Protein AF-A0A2T3WAX4-F1 (afdb_monomer)

pLDDT: mean 74.19, std 17.44, range [37.62, 95.88]

Structure (mmCIF, N/CA/C/O backbone):
data_AF-A0A2T3WAX4-F1
#
_entry.id   AF-A0A2T3WAX4-F1
#
loop_
_atom_site.group_PDB
_atom_site.id
_atom_site.type_symbol
_atom_site.label_atom_id
_atom_site.label_alt_id
_atom_site.label_comp_id
_atom_site.label_asym_id
_atom_site.label_entity_id
_atom_site.label_seq_id
_atom_site.pdbx_PDB_ins_code
_atom_site.Cartn_x
_atom_site.Cartn_y
_atom_site.Cartn_z
_atom_site.occupancy
_atom_site.B_iso_or_equiv
_atom_site.auth_seq_id
_atom_site.auth_comp_id
_atom_site.auth_asym_id
_atom_site.auth_atom_id
_atom_site.pdbx_PDB_model_num
ATOM 1 N N . MET A 1 1 ? -16.271 10.938 -7.423 1.00 62.41 1 MET A N 1
ATOM 2 C CA . MET A 1 1 ? -15.977 10.547 -6.028 1.00 62.41 1 MET A CA 1
ATOM 3 C C . MET A 1 1 ? -15.162 9.270 -6.087 1.00 62.41 1 MET A C 1
ATOM 5 O O . MET A 1 1 ? -15.574 8.371 -6.816 1.00 62.41 1 MET A O 1
ATOM 9 N N . LYS A 1 2 ? -13.994 9.208 -5.439 1.00 79.38 2 LYS A N 1
ATOM 10 C CA . LYS A 1 2 ? -13.191 7.976 -5.402 1.00 79.38 2 LYS A CA 1
ATOM 11 C C . LYS A 1 2 ? -13.914 6.930 -4.558 1.00 79.38 2 LYS A C 1
ATOM 13 O O . LYS A 1 2 ? -14.304 7.226 -3.434 1.00 79.38 2 LYS A O 1
ATOM 18 N N . LEU A 1 3 ? -14.108 5.734 -5.106 1.00 76.19 3 LEU A N 1
ATOM 19 C CA . LEU A 1 3 ? -14.645 4.600 -4.358 1.00 76.19 3 LEU A CA 1
ATOM 20 C C . LEU A 1 3 ? -13.479 3.922 -3.643 1.00 76.19 3 LEU A C 1
ATOM 22 O O . LEU A 1 3 ? -12.671 3.239 -4.273 1.00 76.19 3 LEU A O 1
ATOM 26 N N . LEU A 1 4 ? -13.357 4.173 -2.342 1.00 84.00 4 LEU A N 1
ATOM 27 C CA . LEU A 1 4 ? -12.367 3.509 -1.502 1.00 84.00 4 LEU A CA 1
ATOM 28 C C . LEU A 1 4 ? -12.922 2.154 -1.037 1.00 84.00 4 LEU A C 1
ATOM 30 O O . LEU A 1 4 ? -14.085 2.085 -0.642 1.00 84.00 4 LEU A O 1
ATOM 34 N N . PRO A 1 5 ? -12.125 1.073 -1.042 1.00 85.31 5 PRO A N 1
ATOM 35 C CA . PRO A 1 5 ? -12.574 -0.198 -0.486 1.00 85.31 5 PRO A CA 1
ATOM 36 C C . PRO A 1 5 ? -12.835 -0.057 1.015 1.00 85.31 5 PRO A C 1
ATOM 38 O O . PRO A 1 5 ? -11.958 0.408 1.739 1.00 85.31 5 PRO A O 1
ATOM 41 N N . HIS A 1 6 ? -13.974 -0.540 1.516 1.00 83.00 6 HIS A N 1
ATOM 42 C CA . HIS A 1 6 ? -14.254 -0.537 2.963 1.00 83.00 6 HIS A CA 1
ATOM 43 C C . HIS A 1 6 ? -13.224 -1.332 3.785 1.00 83.00 6 HIS A C 1
ATOM 45 O O . HIS A 1 6 ? -13.094 -1.122 4.986 1.00 83.00 6 HIS A O 1
ATOM 51 N N . THR A 1 7 ? -12.482 -2.238 3.140 1.00 84.69 7 THR A N 1
ATOM 52 C CA . THR A 1 7 ? -11.393 -3.018 3.745 1.00 84.69 7 THR A CA 1
ATOM 53 C C . THR A 1 7 ? -10.106 -2.218 3.958 1.00 84.69 7 THR A C 1
ATOM 55 O 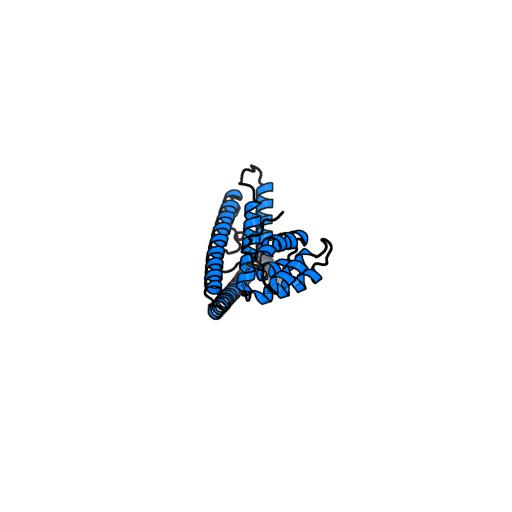O . THR A 1 7 ? -9.141 -2.777 4.471 1.00 84.69 7 THR A O 1
ATOM 58 N N . LEU A 1 8 ? -10.042 -0.961 3.506 1.00 91.62 8 LEU A N 1
ATOM 59 C CA . LEU A 1 8 ? -8.877 -0.096 3.671 1.00 91.62 8 LEU A CA 1
ATOM 60 C C . LEU A 1 8 ? -8.707 0.289 5.150 1.00 91.62 8 LEU A C 1
ATOM 62 O O . LEU A 1 8 ? -9.636 0.802 5.782 1.00 91.62 8 LEU A O 1
ATOM 66 N N . SER A 1 9 ? -7.520 0.044 5.702 1.00 94.44 9 SER A N 1
ATOM 67 C CA . SER A 1 9 ? -7.201 0.384 7.092 1.00 94.44 9 SER A CA 1
ATOM 68 C C . SER A 1 9 ? -7.109 1.903 7.311 1.00 94.44 9 SER A C 1
ATOM 70 O O . SER A 1 9 ? -6.740 2.667 6.412 1.00 94.44 9 SER A O 1
ATOM 72 N N . TRP A 1 10 ? -7.405 2.356 8.532 1.00 95.56 10 TRP A N 1
ATOM 73 C CA . TRP A 1 10 ? -7.113 3.724 8.971 1.00 95.56 10 TRP A CA 1
ATOM 74 C C . TRP A 1 10 ? -5.614 4.019 8.879 1.00 95.56 10 TRP A C 1
ATOM 76 O O . TRP A 1 10 ? -5.231 5.113 8.460 1.00 95.56 10 TRP A O 1
ATOM 86 N N . SER A 1 11 ? -4.767 3.029 9.179 1.00 95.81 11 SER A N 1
ATO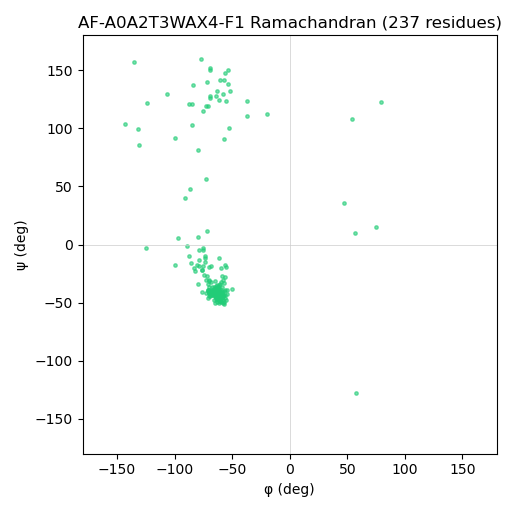M 87 C CA . SER A 1 11 ? -3.318 3.133 8.981 1.00 95.81 11 SER A CA 1
ATOM 88 C C . SER A 1 11 ? -2.949 3.412 7.523 1.00 95.81 11 SER A C 1
ATOM 90 O O . SER A 1 11 ? -2.098 4.260 7.263 1.00 95.81 11 SER A O 1
ATOM 92 N N . ALA A 1 12 ? -3.593 2.765 6.549 1.00 94.25 12 ALA A N 1
ATOM 93 C CA . ALA A 1 12 ? -3.342 3.034 5.132 1.00 94.25 12 ALA A CA 1
ATOM 94 C C . ALA A 1 12 ? -3.766 4.450 4.722 1.00 94.25 12 ALA A C 1
ATOM 96 O O . ALA A 1 12 ? -3.021 5.143 4.028 1.00 94.25 12 ALA A O 1
ATOM 97 N N . LEU A 1 13 ? -4.923 4.916 5.201 1.00 93.88 13 LEU A N 1
ATOM 98 C CA . LEU A 1 13 ? -5.379 6.292 4.979 1.00 93.88 13 LEU A CA 1
ATOM 99 C C . LEU A 1 13 ? -4.416 7.322 5.568 1.00 93.88 13 LEU A C 1
ATOM 101 O O . LEU A 1 13 ? -4.122 8.325 4.921 1.00 93.88 13 LEU A O 1
ATOM 105 N N . LEU A 1 14 ? -3.894 7.066 6.768 1.00 94.19 14 LEU A N 1
ATOM 106 C CA . LEU A 1 14 ? -2.883 7.909 7.399 1.00 94.19 14 LEU A CA 1
ATOM 107 C C . LEU A 1 14 ? -1.607 7.983 6.551 1.00 94.19 14 LEU A C 1
ATOM 109 O O . LEU A 1 14 ? -1.070 9.071 6.354 1.00 94.19 14 LEU A O 1
ATOM 113 N N . ARG A 1 15 ? -1.139 6.843 6.023 1.00 89.75 15 ARG A N 1
ATOM 114 C CA . ARG A 1 15 ? 0.035 6.784 5.135 1.00 89.75 15 ARG A CA 1
ATOM 115 C C . ARG A 1 15 ? -0.176 7.543 3.835 1.00 89.75 15 ARG A C 1
ATOM 117 O O . ARG A 1 15 ? 0.759 8.177 3.357 1.00 89.75 15 ARG A O 1
ATOM 124 N N . GLY A 1 16 ? -1.387 7.486 3.295 1.00 86.69 16 GLY A N 1
ATOM 125 C CA . GLY A 1 16 ? -1.771 8.231 2.106 1.00 86.69 16 GLY A CA 1
ATOM 126 C C . GLY A 1 16 ? -1.984 9.719 2.341 1.00 86.69 16 GLY A C 1
ATOM 127 O O . GLY A 1 16 ? -1.798 10.514 1.434 1.00 86.69 16 GLY A O 1
ATOM 128 N N . TRP A 1 17 ? -2.332 10.136 3.559 1.00 89.69 17 TRP A N 1
ATOM 129 C CA . TRP A 1 17 ? -2.753 11.509 3.847 1.00 89.69 17 TRP A CA 1
ATOM 130 C C . TRP A 1 17 ? -1.823 12.629 3.331 1.00 89.69 17 TRP A C 1
ATOM 132 O O . TRP A 1 17 ? -2.346 13.644 2.855 1.00 89.69 17 TRP A O 1
ATOM 142 N N . PRO A 1 18 ? -0.482 12.499 3.368 1.00 86.06 18 PRO A N 1
ATOM 143 C CA . PRO A 1 18 ? 0.426 13.529 2.861 1.00 86.06 18 PRO A CA 1
ATOM 144 C C . PRO A 1 18 ? 0.410 13.710 1.337 1.00 86.06 18 PRO A C 1
ATOM 146 O O . PRO A 1 18 ? 0.863 14.743 0.858 1.00 86.06 18 PRO A O 1
ATOM 149 N N . ASP A 1 19 ? -0.096 12.745 0.565 1.00 80.94 19 ASP A N 1
ATOM 150 C CA . ASP A 1 19 ? -0.049 12.797 -0.903 1.00 80.94 19 ASP A CA 1
ATOM 151 C C . ASP A 1 19 ? -1.112 13.717 -1.530 1.00 80.94 19 ASP A C 1
ATOM 153 O O . ASP A 1 19 ? -1.128 13.922 -2.743 1.00 80.94 19 ASP A O 1
ATOM 157 N N . HIS A 1 20 ? -2.007 14.273 -0.703 1.00 83.88 20 HIS A N 1
ATOM 158 C CA . HIS A 1 20 ? -3.122 15.140 -1.098 1.00 83.88 20 HIS A CA 1
ATOM 159 C C . HIS A 1 20 ? -4.091 14.537 -2.128 1.00 83.88 20 HIS A C 1
ATOM 161 O O . HIS A 1 20 ? -4.987 15.233 -2.609 1.00 83.88 20 HIS A O 1
ATOM 167 N N . TRP A 1 21 ? -3.980 13.244 -2.433 1.00 84.38 21 TRP A N 1
ATOM 168 C CA . TRP A 1 21 ? -4.885 12.568 -3.345 1.00 84.38 21 TRP A CA 1
ATOM 169 C C . TRP A 1 21 ? -6.256 12.419 -2.723 1.00 84.38 21 TRP A C 1
ATOM 171 O O . TRP A 1 21 ? -7.246 12.643 -3.407 1.00 84.38 21 TRP A O 1
ATOM 181 N N . LEU A 1 22 ? -6.340 12.076 -1.440 1.00 87.19 22 LEU A N 1
ATOM 182 C CA . LEU A 1 22 ? -7.619 12.028 -0.745 1.00 87.19 22 LEU A CA 1
ATOM 183 C C . LEU A 1 22 ? -8.003 13.408 -0.221 1.00 87.19 22 LEU A C 1
ATOM 185 O O . LEU A 1 22 ? -7.290 13.994 0.601 1.00 87.19 22 LEU A O 1
ATOM 189 N N . SER A 1 23 ? -9.150 13.917 -0.661 1.00 89.12 23 SER A N 1
ATOM 190 C CA . SER A 1 23 ? -9.712 15.160 -0.135 1.00 89.12 23 SER A CA 1
ATOM 191 C C . SER A 1 23 ? -10.370 14.955 1.237 1.00 89.12 23 SER A C 1
ATOM 193 O O . SER A 1 23 ? -10.741 13.842 1.609 1.00 89.12 23 SER A O 1
ATOM 195 N N . THR A 1 24 ? -10.542 16.039 2.002 1.00 90.62 24 THR A N 1
ATOM 196 C CA . THR A 1 24 ? -11.262 15.999 3.288 1.00 90.62 24 THR A CA 1
ATOM 197 C C . THR A 1 24 ? -12.680 15.422 3.153 1.00 90.62 24 THR A C 1
ATOM 199 O O . THR A 1 24 ? -12.998 14.509 3.913 1.00 90.62 24 THR A O 1
ATOM 202 N N . PRO A 1 25 ? -13.514 15.846 2.178 1.00 90.25 25 PRO A N 1
ATOM 203 C CA . PRO A 1 25 ? -14.846 15.265 2.006 1.00 90.25 25 PRO A CA 1
ATOM 204 C C . PRO A 1 25 ? -14.826 13.765 1.686 1.00 90.25 25 PRO A C 1
ATOM 206 O O . PRO A 1 25 ? -15.702 13.037 2.138 1.00 90.25 25 PRO A O 1
ATOM 209 N N . GLU A 1 26 ? -13.829 13.282 0.938 1.00 90.50 26 GLU A N 1
ATOM 210 C CA . GLU A 1 26 ? -13.702 11.850 0.630 1.00 90.50 26 GLU A CA 1
ATOM 211 C C . GLU A 1 26 ? -13.313 11.029 1.869 1.00 90.50 26 GLU A C 1
ATOM 213 O O . GLU A 1 26 ? -13.870 9.953 2.078 1.00 90.50 26 GLU A O 1
ATOM 218 N N . LEU A 1 27 ? -12.428 11.545 2.733 1.00 91.38 27 LEU A N 1
ATOM 219 C CA . LEU A 1 27 ? -12.130 10.915 4.027 1.00 91.38 27 LEU A CA 1
ATOM 220 C C . LEU A 1 27 ? -13.379 10.851 4.920 1.00 91.38 27 LEU A C 1
ATOM 222 O O . LEU A 1 27 ? -13.622 9.845 5.584 1.00 91.38 27 LEU A O 1
ATOM 226 N N . GLN A 1 28 ? -14.184 11.913 4.929 1.00 90.56 28 GLN A N 1
ATOM 227 C CA . GLN A 1 28 ? -15.420 11.966 5.708 1.00 90.56 28 GLN A CA 1
ATOM 228 C C . GLN A 1 28 ? -16.480 11.005 5.181 1.00 90.56 28 GLN A C 1
ATOM 230 O O . GLN A 1 28 ? -17.119 10.327 5.980 1.00 90.56 28 GLN A O 1
ATOM 235 N N . ALA A 1 29 ? -16.642 10.906 3.860 1.00 90.81 29 ALA A N 1
ATOM 236 C CA . ALA A 1 29 ? -17.533 9.928 3.242 1.00 90.81 29 ALA A CA 1
ATOM 237 C C . ALA A 1 29 ? -17.123 8.495 3.617 1.00 90.81 29 ALA A C 1
ATOM 239 O O . ALA A 1 29 ? -17.957 7.714 4.067 1.00 90.81 29 ALA A O 1
ATOM 240 N N . PHE A 1 30 ? -15.825 8.184 3.551 1.00 91.94 30 PHE A N 1
ATOM 241 C CA . PHE A 1 30 ? -15.303 6.894 4.006 1.00 91.94 30 PHE A CA 1
ATOM 242 C C . PHE A 1 30 ? -15.595 6.634 5.495 1.00 91.94 30 PHE A C 1
ATOM 244 O O . PHE A 1 30 ? -16.005 5.539 5.883 1.00 91.94 30 PHE A O 1
ATOM 251 N N . ALA A 1 31 ? -15.435 7.652 6.346 1.00 91.94 31 ALA A N 1
ATOM 252 C CA . ALA A 1 31 ? -15.756 7.548 7.766 1.00 91.94 31 ALA A CA 1
ATOM 253 C C . ALA A 1 31 ? -17.254 7.325 8.025 1.00 91.94 31 ALA A C 1
ATOM 255 O O . ALA A 1 31 ? -17.607 6.517 8.882 1.00 91.94 31 ALA A O 1
ATOM 256 N N . GLN A 1 32 ? -18.134 7.974 7.257 1.00 91.75 32 GLN A N 1
ATOM 257 C CA . GLN A 1 32 ? -19.583 7.758 7.329 1.00 91.75 32 GLN A CA 1
ATOM 258 C C . GLN A 1 32 ? -19.960 6.312 7.002 1.00 91.75 32 GLN A C 1
ATOM 260 O O . GLN A 1 32 ? -20.779 5.725 7.705 1.00 91.75 32 GLN A O 1
ATOM 265 N N . GLU A 1 33 ? -19.337 5.715 5.986 1.00 90.62 33 GLU A N 1
ATOM 266 C CA . GLU A 1 33 ? -19.574 4.315 5.618 1.00 90.62 33 GLU A CA 1
ATOM 267 C C . GLU A 1 33 ? -19.145 3.344 6.730 1.00 90.62 33 GLU A C 1
ATOM 269 O O . GLU A 1 33 ? -19.852 2.377 7.018 1.00 90.62 33 GLU A O 1
ATOM 274 N N . ARG A 1 34 ? -18.023 3.622 7.409 1.00 89.62 34 ARG A N 1
ATOM 275 C CA . ARG A 1 34 ? -17.533 2.803 8.534 1.00 89.62 34 ARG A CA 1
ATOM 276 C C . ARG A 1 34 ? -18.265 3.054 9.854 1.00 89.62 34 ARG A C 1
ATOM 278 O O . ARG A 1 34 ? -18.139 2.236 10.764 1.00 89.62 34 ARG A O 1
A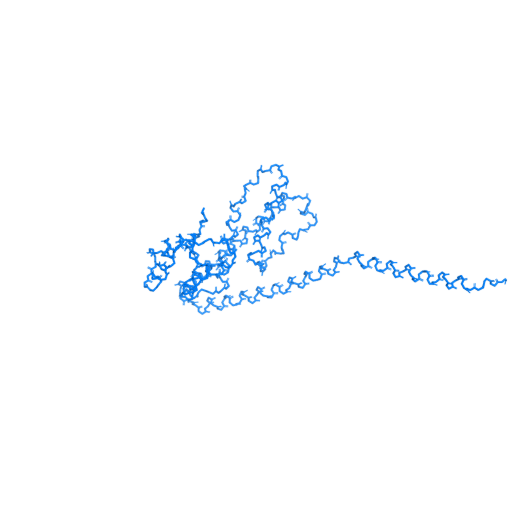TOM 285 N N . LEU A 1 35 ? -19.058 4.122 9.969 1.00 90.38 35 LEU A N 1
ATOM 286 C CA . LEU A 1 35 ? -19.734 4.502 11.215 1.00 90.38 35 LEU A CA 1
ATOM 287 C C . LEU A 1 35 ? -20.622 3.382 11.773 1.00 90.38 35 LEU A C 1
ATOM 289 O O . LEU A 1 35 ? -20.642 3.157 12.978 1.00 90.38 35 LEU A O 1
ATOM 293 N N . LEU A 1 36 ? -21.327 2.662 10.897 1.00 86.75 36 LEU A N 1
ATOM 294 C CA . LEU A 1 36 ? -22.239 1.580 11.288 1.00 86.75 36 LEU A CA 1
ATOM 295 C C . LEU A 1 36 ? -21.516 0.339 11.832 1.00 86.75 36 LEU A C 1
ATOM 297 O O . LEU A 1 36 ? -22.140 -0.488 12.493 1.00 86.75 36 LEU A O 1
ATOM 301 N N . LEU A 1 37 ? -20.222 0.202 11.540 1.00 86.38 37 LEU A N 1
ATOM 302 C CA . LEU A 1 37 ? -19.380 -0.909 11.985 1.00 86.38 37 LEU A CA 1
ATOM 303 C C . LEU A 1 37 ? -18.520 -0.532 13.201 1.00 86.38 37 LEU A C 1
ATOM 305 O O . LEU A 1 37 ? -18.017 -1.415 13.894 1.00 86.38 37 LEU A O 1
ATOM 309 N N . ALA A 1 38 ? -18.351 0.766 13.466 1.00 87.50 38 ALA A N 1
ATOM 310 C CA . ALA A 1 38 ? -17.523 1.270 14.550 1.00 87.50 38 ALA A CA 1
ATOM 311 C C . ALA A 1 38 ? -18.178 1.025 15.919 1.00 87.50 38 ALA A C 1
ATOM 313 O O . ALA A 1 38 ? -19.381 1.210 16.108 1.00 87.50 38 ALA A O 1
ATOM 314 N N . THR A 1 39 ? -17.371 0.651 16.912 1.00 87.69 39 THR A N 1
ATOM 315 C CA . THR A 1 39 ? -17.847 0.416 18.283 1.00 87.69 39 THR A CA 1
ATOM 316 C C . THR A 1 39 ? -16.926 1.054 19.321 1.00 87.69 39 THR A C 1
ATOM 318 O O . THR A 1 39 ? -15.755 1.337 19.064 1.00 87.69 39 THR A O 1
ATOM 321 N N . GLY A 1 40 ? -17.468 1.316 20.513 1.00 90.19 40 GLY A N 1
ATOM 322 C CA . GLY A 1 40 ? -16.707 1.875 21.632 1.00 90.19 40 GLY A CA 1
ATOM 323 C C . GLY A 1 40 ? -16.044 3.214 21.296 1.00 90.19 40 GLY A C 1
ATOM 324 O O . GLY A 1 40 ? -16.691 4.145 20.828 1.00 90.19 40 GLY A O 1
ATOM 325 N N . GLU A 1 41 ? -14.743 3.312 21.549 1.00 88.06 41 GLU A N 1
ATOM 326 C CA . GLU A 1 41 ? -13.958 4.528 21.312 1.00 88.06 41 GLU A CA 1
ATOM 327 C C . GLU A 1 41 ? -13.716 4.810 19.817 1.00 88.06 41 GLU A C 1
ATOM 329 O O . GLU A 1 41 ? -13.611 5.972 19.431 1.00 88.06 41 GLU A O 1
ATOM 334 N N . GLU A 1 42 ? -13.706 3.780 18.956 1.00 89.56 42 GLU A N 1
ATOM 335 C CA . GLU A 1 42 ? -13.613 3.976 17.498 1.00 89.56 42 GLU A CA 1
ATOM 336 C C . GLU A 1 42 ? -14.814 4.777 16.990 1.00 89.56 42 GLU A C 1
ATOM 338 O O . GLU A 1 42 ? -14.645 5.699 16.198 1.00 89.56 42 GLU A O 1
ATOM 343 N N . LEU A 1 43 ? -16.015 4.500 17.511 1.00 92.00 43 LEU A N 1
ATOM 344 C CA . LEU A 1 43 ? -17.226 5.233 17.145 1.00 92.00 43 LEU A CA 1
ATOM 345 C C . LEU A 1 43 ? -17.097 6.734 17.439 1.00 92.00 43 LEU A C 1
ATOM 347 O O . LEU A 1 43 ? -17.528 7.553 16.625 1.00 92.00 43 LEU A O 1
ATOM 351 N N . MET A 1 44 ? -16.489 7.106 18.572 1.00 92.69 44 MET A N 1
ATOM 352 C CA . MET A 1 44 ? -16.265 8.516 18.908 1.00 92.69 44 MET A CA 1
ATOM 353 C C . MET A 1 44 ? -15.293 9.175 17.928 1.00 92.69 44 MET A C 1
ATOM 355 O O . MET A 1 44 ? -15.606 10.226 17.380 1.00 92.69 44 MET A O 1
ATOM 359 N N . LEU A 1 45 ? -14.158 8.533 17.646 1.00 92.50 45 LEU A N 1
ATOM 360 C CA . LEU A 1 45 ? -13.141 9.063 16.732 1.00 92.50 45 LEU A CA 1
ATOM 361 C C . LEU A 1 45 ? -13.650 9.172 15.284 1.00 92.50 45 LEU A C 1
ATOM 363 O O . LEU A 1 45 ? -13.399 10.165 14.603 1.00 92.50 45 LEU A O 1
ATOM 367 N N . VAL A 1 46 ? -14.412 8.180 14.818 1.00 92.69 46 VAL A N 1
ATOM 368 C CA . VAL A 1 46 ? -15.075 8.220 13.506 1.00 92.69 46 VAL A CA 1
ATOM 369 C C . VAL A 1 46 ? -16.108 9.347 13.468 1.00 92.69 46 VAL A C 1
ATOM 371 O O . VAL A 1 46 ? -16.153 10.105 12.503 1.00 92.69 46 VAL A O 1
ATOM 374 N N . SER A 1 47 ? -16.886 9.533 14.537 1.00 91.62 47 SER A N 1
ATOM 375 C CA . SER A 1 47 ? -17.842 10.643 14.634 1.00 91.62 47 SER A CA 1
ATOM 376 C C . SER A 1 47 ? -17.150 12.010 14.621 1.00 91.62 47 SER A C 1
ATOM 378 O O . SER A 1 47 ? -17.653 12.933 13.980 1.00 91.62 47 SER A O 1
ATOM 380 N N . GLU A 1 48 ? -15.990 12.150 15.272 1.00 91.00 48 GLU A N 1
ATOM 381 C CA . GLU A 1 48 ? -15.158 13.361 15.213 1.00 91.00 48 GLU A CA 1
ATOM 382 C C . GLU A 1 48 ? -14.704 13.666 13.778 1.00 91.00 48 GLU A C 1
ATOM 384 O O . GLU A 1 48 ? -14.823 14.810 13.336 1.00 91.00 48 GLU A O 1
ATOM 389 N N . LEU A 1 49 ? -14.248 12.654 13.024 1.00 90.00 49 LEU A N 1
ATOM 390 C CA . LEU A 1 49 ? -13.877 12.824 11.612 1.00 90.00 49 LEU A CA 1
ATOM 391 C C . LEU A 1 49 ? -15.058 13.316 10.767 1.00 90.00 49 LEU A C 1
ATOM 393 O O . LEU A 1 49 ? -14.912 14.256 9.982 1.00 90.00 49 LEU A O 1
ATOM 397 N N . ILE A 1 50 ? -16.232 12.704 10.945 1.00 90.31 50 ILE A N 1
ATOM 398 C CA . ILE A 1 50 ? -17.450 13.037 10.192 1.00 90.31 50 ILE A CA 1
ATOM 399 C C . ILE A 1 50 ? -17.949 14.443 10.530 1.00 90.31 50 ILE A C 1
ATOM 401 O O . ILE A 1 50 ? -18.399 15.164 9.644 1.00 90.31 50 ILE A O 1
ATOM 405 N N . SER A 1 51 ? -17.870 14.832 11.803 1.00 86.12 51 SER A N 1
ATOM 406 C CA . SER A 1 51 ? -18.377 16.119 12.297 1.00 86.12 51 SER A CA 1
ATOM 407 C C . SER A 1 51 ? -17.505 17.308 11.888 1.00 86.12 51 SER A C 1
ATOM 409 O O . SER A 1 51 ? -17.905 18.457 12.081 1.00 86.12 51 SER A O 1
ATOM 411 N N . GLY A 1 52 ? -16.316 17.056 11.331 1.00 78.06 52 GLY A N 1
ATOM 412 C CA . GLY A 1 52 ? -15.465 18.095 10.765 1.00 78.06 52 GLY A CA 1
ATOM 413 C C . GLY A 1 52 ? -16.191 18.887 9.675 1.00 78.06 52 GLY A C 1
ATOM 414 O O . GLY A 1 52 ? -16.926 18.340 8.854 1.00 78.06 52 GLY A O 1
ATOM 415 N N . HIS A 1 53 ? -15.967 20.196 9.625 1.00 76.00 53 HIS A N 1
ATOM 416 C CA . HIS A 1 53 ? -16.438 20.993 8.501 1.00 76.00 53 HIS A CA 1
ATOM 417 C C . HIS A 1 53 ? -15.627 20.615 7.243 1.00 76.00 53 HIS A C 1
ATOM 419 O O . HIS A 1 53 ? -14.440 20.314 7.357 1.00 76.00 53 HIS A O 1
ATOM 425 N N . PRO A 1 54 ? -16.175 20.712 6.019 1.00 73.75 54 PRO A N 1
ATOM 426 C CA . PRO A 1 54 ? -15.398 20.481 4.793 1.00 73.75 54 PRO A CA 1
ATOM 427 C C . PRO A 1 54 ? -14.150 21.374 4.648 1.00 73.75 54 PRO A C 1
ATOM 429 O O . PRO A 1 54 ? -13.258 21.074 3.860 1.00 73.75 54 PRO A O 1
ATOM 432 N N . GLN A 1 55 ? -14.090 22.476 5.407 1.00 76.50 55 GLN A N 1
ATOM 433 C CA . GLN A 1 55 ? -12.948 23.398 5.485 1.00 76.50 55 GLN A CA 1
ATOM 434 C C . GLN A 1 55 ? -12.025 23.135 6.687 1.00 76.50 55 GLN A C 1
ATOM 436 O O . GLN A 1 55 ? -11.111 23.922 6.927 1.00 76.50 55 GLN A O 1
ATOM 441 N N . THR A 1 56 ? -12.259 22.073 7.464 1.00 81.19 56 THR A N 1
ATOM 442 C CA . THR A 1 56 ? -11.385 21.707 8.580 1.00 81.19 56 THR A CA 1
ATOM 443 C C . THR A 1 56 ? -9.962 21.484 8.053 1.00 81.19 56 THR A C 1
ATOM 445 O O . THR A 1 56 ? -9.781 20.745 7.075 1.00 81.19 56 THR A O 1
ATOM 448 N N . PRO A 1 57 ? -8.946 22.114 8.670 1.00 82.94 57 PRO A N 1
ATOM 449 C CA . PRO A 1 57 ? -7.555 21.923 8.290 1.00 82.94 57 PRO A CA 1
ATOM 450 C C . PRO A 1 57 ? -7.160 20.443 8.277 1.00 82.94 57 PRO A C 1
ATOM 452 O O . PRO A 1 57 ? -7.483 19.684 9.189 1.00 82.94 57 PRO A O 1
ATOM 455 N N . ARG A 1 58 ? -6.392 20.027 7.261 1.00 87.62 58 ARG A N 1
ATOM 456 C CA . ARG A 1 58 ? -5.911 18.636 7.146 1.00 87.62 58 ARG A CA 1
ATOM 457 C C . ARG A 1 58 ? -5.083 18.185 8.352 1.00 87.62 58 ARG A C 1
ATOM 459 O O . ARG A 1 58 ? -5.095 16.999 8.665 1.00 87.62 58 ARG A O 1
ATOM 466 N N . ALA A 1 59 ? -4.377 19.114 8.997 1.00 85.56 59 ALA A N 1
ATOM 467 C CA . ALA A 1 59 ? -3.581 18.848 10.193 1.00 85.56 59 ALA A CA 1
ATOM 468 C C . ALA A 1 59 ? -4.456 18.423 11.386 1.00 85.56 59 ALA A C 1
ATOM 470 O O . ALA A 1 59 ? -4.087 17.513 12.122 1.00 85.56 59 ALA A O 1
ATOM 471 N N . ASP A 1 60 ? -5.645 19.014 11.529 1.00 84.00 60 ASP A N 1
ATOM 472 C CA . ASP A 1 60 ? -6.561 18.693 12.628 1.00 84.00 60 ASP A CA 1
ATOM 473 C C . ASP A 1 60 ? -7.168 17.296 12.437 1.00 84.00 60 ASP A C 1
ATOM 475 O O . ASP A 1 60 ? -7.261 16.507 13.377 1.00 84.00 60 ASP A O 1
ATOM 479 N N . LEU A 1 61 ? -7.505 16.945 11.191 1.00 89.19 61 LEU A N 1
ATOM 480 C CA . LEU A 1 61 ? -7.990 15.606 10.839 1.00 89.19 61 LEU A CA 1
ATOM 481 C C . LEU A 1 61 ? -6.899 14.541 10.968 1.00 89.19 61 LEU A C 1
ATOM 483 O O . LEU A 1 61 ? -7.194 13.405 11.336 1.00 89.19 61 LEU A O 1
ATOM 487 N N . GLN A 1 62 ? -5.642 14.906 10.706 1.00 91.25 62 GLN A N 1
ATOM 488 C CA . GLN A 1 62 ? -4.506 13.998 10.822 1.00 91.25 62 GLN A CA 1
ATOM 489 C C . GLN A 1 62 ? -4.349 13.464 12.249 1.00 91.25 62 GLN A C 1
ATOM 491 O O . GLN A 1 62 ? -4.053 12.286 12.417 1.00 91.25 62 GLN A O 1
ATOM 496 N N . ALA A 1 63 ? -4.592 14.282 13.277 1.00 91.12 63 ALA A N 1
ATOM 497 C CA . ALA A 1 63 ? -4.497 13.839 14.668 1.00 91.12 63 ALA A CA 1
ATOM 498 C C . ALA A 1 63 ? -5.562 12.785 15.026 1.00 91.12 63 ALA A C 1
ATOM 500 O O . ALA A 1 63 ? -5.275 11.805 15.716 1.00 91.12 63 ALA A O 1
ATOM 501 N N . THR A 1 64 ? -6.797 12.951 14.549 1.00 92.75 64 THR A N 1
ATOM 502 C CA . THR A 1 64 ? -7.858 11.950 14.747 1.00 92.75 64 THR A CA 1
ATOM 503 C C . THR A 1 64 ? -7.600 10.693 13.920 1.00 92.75 64 THR A C 1
ATOM 505 O O . THR A 1 64 ? -7.765 9.585 14.428 1.00 92.75 64 THR A O 1
ATOM 508 N N . LEU A 1 65 ? -7.113 10.848 12.688 1.00 93.75 65 LEU A N 1
ATOM 509 C CA . LEU A 1 65 ? -6.724 9.731 11.831 1.00 93.75 65 LEU A CA 1
ATOM 510 C C . LEU A 1 65 ? -5.562 8.919 12.428 1.00 93.75 65 LEU A C 1
ATOM 512 O O . LEU A 1 65 ? -5.598 7.694 12.387 1.00 93.75 65 LEU A O 1
ATOM 516 N N . GLN A 1 66 ? -4.580 9.582 13.048 1.00 94.81 66 GLN A N 1
ATOM 517 C CA . GLN A 1 66 ? -3.489 8.926 13.773 1.00 94.81 66 GLN A CA 1
ATOM 518 C C . GLN A 1 66 ? -4.023 8.076 14.929 1.00 94.81 66 GLN A C 1
ATOM 520 O O . GLN A 1 66 ? -3.695 6.899 15.022 1.00 94.81 66 GLN A O 1
ATOM 525 N N . ARG A 1 67 ? -4.911 8.636 15.763 1.00 94.25 67 ARG A N 1
ATOM 526 C CA . ARG A 1 67 ? -5.528 7.894 16.876 1.00 94.25 67 ARG A CA 1
ATOM 527 C C . ARG A 1 67 ? -6.329 6.681 16.402 1.00 94.25 67 ARG A C 1
ATOM 529 O O . ARG A 1 67 ? -6.374 5.682 17.107 1.00 94.25 67 ARG A O 1
ATOM 536 N N . LEU A 1 68 ? -6.969 6.753 15.235 1.00 94.75 68 LEU A N 1
ATOM 537 C CA . LEU A 1 68 ? -7.646 5.602 14.632 1.00 94.75 68 LEU A CA 1
ATOM 538 C C . LEU A 1 68 ? -6.651 4.541 14.144 1.00 94.75 68 LEU A C 1
ATOM 540 O O . LEU A 1 68 ? -6.846 3.361 14.423 1.00 94.75 68 LEU A O 1
ATOM 544 N N . ALA A 1 69 ? -5.577 4.958 13.472 1.00 94.75 69 ALA A N 1
ATOM 545 C CA . ALA A 1 69 ? -4.523 4.072 12.981 1.00 94.75 69 ALA A CA 1
ATOM 546 C C . ALA A 1 69 ? -3.804 3.324 14.119 1.00 94.75 69 ALA A C 1
ATOM 548 O O . ALA A 1 69 ? -3.644 2.105 14.055 1.00 94.75 69 ALA A O 1
ATOM 549 N N . ASP A 1 70 ? -3.450 4.024 15.201 1.00 93.81 70 ASP A N 1
ATOM 550 C CA . ASP A 1 70 ? -2.749 3.447 16.358 1.00 93.81 70 ASP A CA 1
ATOM 551 C C . ASP A 1 70 ? -3.539 2.298 17.010 1.00 93.81 70 ASP A C 1
ATOM 553 O O . ASP A 1 70 ? -2.964 1.385 17.601 1.00 93.81 70 ASP A O 1
ATOM 557 N N . ARG A 1 71 ? -4.871 2.317 16.889 1.00 91.31 71 ARG A N 1
ATOM 558 C CA . ARG A 1 71 ? -5.760 1.294 17.456 1.00 91.31 71 ARG A CA 1
ATOM 559 C C . ARG A 1 71 ? -5.886 0.045 16.601 1.00 91.31 71 ARG A C 1
ATOM 561 O O . ARG A 1 71 ? -6.286 -0.994 17.119 1.00 91.31 71 ARG A O 1
ATOM 568 N N . GLU A 1 72 ? -5.611 0.135 15.303 1.00 90.38 72 GLU A N 1
ATOM 569 C CA . GLU A 1 72 ? -5.721 -1.021 14.413 1.00 90.38 72 GLU A CA 1
ATOM 570 C C . GLU A 1 72 ? -4.557 -2.002 14.588 1.00 90.38 72 GLU A C 1
ATOM 572 O O . GLU A 1 72 ? -4.698 -3.155 14.176 1.00 90.38 72 GLU A O 1
ATOM 577 N N . ASP A 1 73 ? -3.446 -1.551 15.188 1.00 89.62 73 ASP A N 1
ATOM 578 C CA . ASP A 1 73 ? -2.172 -2.281 15.296 1.00 89.62 73 ASP A CA 1
ATOM 579 C C . ASP A 1 73 ? -1.747 -2.897 13.948 1.00 89.62 73 ASP A C 1
ATOM 581 O O . ASP A 1 73 ? -1.232 -4.012 13.851 1.00 89.62 73 ASP A O 1
ATOM 585 N N . TRP A 1 74 ? -2.039 -2.173 12.864 1.00 95.06 74 TRP A N 1
ATOM 586 C CA . TRP A 1 74 ? -1.748 -2.606 11.506 1.00 95.06 74 TRP A CA 1
ATOM 587 C C . TRP A 1 74 ? -0.328 -2.179 11.123 1.00 95.06 74 TRP A C 1
ATOM 589 O O . TRP A 1 74 ? -0.050 -0.974 11.132 1.00 95.06 74 TRP A O 1
ATOM 599 N N . PRO A 1 75 ? 0.579 -3.114 10.772 1.00 95.19 75 PRO A N 1
ATOM 600 C CA . PRO A 1 75 ? 1.966 -2.762 10.501 1.00 95.19 75 PRO A CA 1
ATOM 601 C C . PRO A 1 75 ? 2.118 -1.772 9.344 1.00 95.19 75 PRO A C 1
ATOM 603 O O . PRO A 1 75 ? 1.464 -1.899 8.306 1.00 95.19 75 PRO A O 1
ATOM 606 N N . GLU A 1 76 ? 3.064 -0.840 9.489 1.00 91.31 76 GLU A N 1
ATOM 607 C CA . GLU A 1 76 ? 3.317 0.236 8.520 1.00 91.31 76 GLU A CA 1
ATOM 608 C C . GLU A 1 76 ? 3.555 -0.287 7.098 1.00 91.31 76 GLU A C 1
ATOM 610 O O . GLU A 1 76 ? 3.050 0.293 6.136 1.00 91.31 76 GLU A O 1
ATOM 615 N N . PHE A 1 77 ? 4.274 -1.408 6.960 1.00 90.69 77 PHE A N 1
ATOM 616 C CA . PHE A 1 77 ? 4.515 -2.040 5.664 1.00 90.69 77 PHE A CA 1
ATOM 617 C C . PHE A 1 77 ? 3.199 -2.383 4.951 1.00 90.69 77 PHE A C 1
ATOM 619 O O . PHE A 1 77 ? 2.992 -1.985 3.806 1.00 90.69 77 PHE A O 1
ATOM 626 N N . PHE A 1 78 ? 2.280 -3.077 5.628 1.00 93.25 78 PHE A N 1
ATOM 627 C CA . PHE A 1 78 ? 1.002 -3.457 5.027 1.00 93.25 78 PHE A CA 1
ATOM 628 C C . PHE A 1 78 ? 0.088 -2.248 4.824 1.00 93.25 78 PHE A C 1
ATOM 630 O O . PHE A 1 78 ? -0.571 -2.168 3.793 1.00 93.25 78 PHE A O 1
ATOM 637 N N . ALA A 1 79 ? 0.095 -1.275 5.740 1.00 93.19 79 ALA A N 1
ATOM 638 C CA . ALA A 1 79 ? -0.632 -0.015 5.580 1.00 93.19 79 ALA A CA 1
ATOM 639 C C . ALA A 1 79 ? -0.225 0.718 4.290 1.00 93.19 79 ALA A C 1
ATOM 641 O O . ALA A 1 79 ? -1.074 1.150 3.509 1.00 93.19 79 ALA A O 1
ATOM 642 N N . LEU A 1 80 ? 1.083 0.809 4.031 1.00 88.62 80 LEU A N 1
ATOM 643 C CA . LEU A 1 80 ? 1.602 1.392 2.799 1.00 88.62 80 LEU A CA 1
ATOM 644 C C . LEU A 1 80 ? 1.150 0.591 1.569 1.00 88.62 80 LEU A C 1
ATOM 646 O O . LEU A 1 80 ? 0.689 1.187 0.599 1.00 88.62 80 LEU A O 1
ATOM 650 N N . ARG A 1 81 ? 1.231 -0.746 1.608 1.00 88.38 81 ARG A N 1
ATOM 651 C CA . ARG A 1 81 ? 0.800 -1.596 0.483 1.00 88.38 81 ARG A CA 1
ATOM 652 C C . ARG A 1 81 ? -0.682 -1.445 0.163 1.00 88.38 81 ARG A C 1
ATOM 654 O O . ARG A 1 81 ? -1.027 -1.347 -1.011 1.00 88.38 81 ARG A O 1
ATOM 661 N N . GLU A 1 82 ? -1.553 -1.367 1.165 1.00 92.06 82 GLU A N 1
ATOM 662 C CA . GLU A 1 82 ? -2.976 -1.113 0.925 1.00 92.06 82 GLU A CA 1
ATOM 663 C C . GLU A 1 82 ? -3.200 0.214 0.193 1.00 92.06 82 GLU A C 1
ATOM 665 O O . GLU A 1 82 ? -3.941 0.256 -0.791 1.00 92.06 82 GLU A O 1
ATOM 670 N N . TRP A 1 83 ? -2.517 1.280 0.628 1.00 89.38 83 TRP A N 1
ATOM 671 C CA . TRP A 1 83 ? -2.613 2.585 -0.023 1.00 89.38 83 TRP A CA 1
ATOM 672 C C . TRP A 1 83 ? -2.167 2.538 -1.487 1.00 89.38 83 TRP A C 1
ATOM 674 O O . TRP A 1 83 ? -2.874 3.011 -2.380 1.00 89.38 83 TRP A O 1
ATOM 684 N N . GLN A 1 84 ? -1.013 1.921 -1.740 1.00 84.69 84 GLN A N 1
ATOM 685 C CA . GLN A 1 84 ? -0.447 1.790 -3.080 1.00 84.69 84 GLN A CA 1
ATOM 686 C C . GLN A 1 84 ? -1.359 0.994 -4.015 1.00 84.69 84 GLN A C 1
ATOM 688 O O . GLN A 1 84 ? -1.577 1.413 -5.150 1.00 84.69 84 GLN A O 1
ATOM 693 N N . VAL A 1 85 ? -1.932 -0.120 -3.545 1.00 87.44 85 VAL A N 1
ATOM 694 C CA . VAL A 1 85 ? -2.857 -0.940 -4.342 1.00 87.44 85 VAL A CA 1
ATOM 695 C C . VAL A 1 85 ? -4.112 -0.149 -4.702 1.00 87.44 85 VAL A C 1
ATOM 697 O O . VAL A 1 85 ? -4.524 -0.167 -5.860 1.00 87.44 85 VAL A O 1
ATOM 700 N N . VAL A 1 86 ? -4.699 0.591 -3.755 1.00 87.81 86 VAL A N 1
ATOM 701 C CA . VAL A 1 86 ? -5.880 1.432 -4.023 1.00 87.81 86 VAL A CA 1
ATOM 702 C C . VAL A 1 86 ? -5.569 2.513 -5.056 1.00 87.81 86 VAL A C 1
ATOM 704 O O . VAL A 1 86 ? -6.315 2.677 -6.023 1.00 87.81 86 VAL A O 1
ATOM 707 N N . ARG A 1 87 ? -4.448 3.220 -4.884 1.00 84.00 87 ARG A N 1
ATOM 708 C CA . ARG A 1 87 ? -3.966 4.248 -5.817 1.00 84.00 87 ARG A CA 1
ATOM 709 C C . ARG A 1 87 ? -3.747 3.685 -7.219 1.00 84.00 87 ARG A C 1
ATOM 711 O O . ARG A 1 87 ? -4.215 4.271 -8.197 1.00 84.00 87 ARG A O 1
ATOM 718 N N . LEU A 1 88 ? -3.067 2.546 -7.314 1.00 80.75 88 LEU A N 1
ATOM 719 C CA . LEU A 1 88 ? -2.765 1.900 -8.583 1.00 80.75 88 LEU A CA 1
ATOM 720 C C . LEU A 1 88 ? -4.043 1.438 -9.281 1.00 80.75 88 LEU A C 1
ATOM 722 O O . LEU A 1 88 ? -4.266 1.798 -10.431 1.00 80.75 88 LEU A O 1
ATOM 726 N N . LYS A 1 89 ? -4.923 0.713 -8.584 1.00 84.31 89 LYS A N 1
ATOM 727 C CA . LYS A 1 89 ? -6.181 0.224 -9.161 1.00 84.31 89 LYS A CA 1
ATOM 728 C C . LYS A 1 89 ? -7.092 1.345 -9.624 1.00 84.31 89 LYS A C 1
ATOM 730 O O . LYS A 1 89 ? -7.683 1.237 -10.694 1.00 84.31 89 LYS A O 1
ATOM 735 N N . TRP A 1 90 ? -7.195 2.423 -8.846 1.00 82.94 90 TRP A N 1
ATOM 736 C CA . TRP A 1 90 ? -7.958 3.590 -9.274 1.00 82.94 90 TRP A CA 1
ATOM 737 C C . TRP A 1 90 ? -7.384 4.167 -10.567 1.00 82.94 90 TRP A C 1
ATOM 739 O O . TRP A 1 90 ? -8.134 4.406 -11.506 1.00 82.94 90 TRP A O 1
ATOM 749 N N . THR A 1 91 ? -6.061 4.317 -10.642 1.00 76.94 91 THR A N 1
ATOM 750 C CA . THR A 1 91 ? -5.377 4.836 -11.834 1.00 76.94 91 THR A CA 1
ATOM 751 C C . THR A 1 91 ? -5.611 3.937 -13.040 1.00 76.94 91 THR A C 1
ATOM 753 O O . THR A 1 91 ? -6.062 4.421 -14.069 1.00 76.94 91 THR A O 1
ATOM 756 N N . LEU A 1 92 ? -5.396 2.626 -12.898 1.00 77.50 92 LEU A N 1
ATOM 757 C CA . LEU A 1 92 ? -5.618 1.639 -13.957 1.00 77.50 92 LEU A CA 1
ATOM 758 C C . LEU A 1 92 ? -7.073 1.617 -14.447 1.00 77.50 92 LEU A C 1
ATOM 760 O O . LEU A 1 92 ? -7.312 1.377 -15.626 1.00 77.50 92 LEU A O 1
ATOM 764 N N . ALA A 1 93 ? -8.039 1.888 -13.565 1.00 80.00 93 ALA A N 1
ATOM 765 C CA . ALA A 1 93 ? -9.451 2.004 -13.922 1.00 80.00 93 ALA A CA 1
ATOM 766 C C . ALA A 1 93 ? -9.803 3.327 -14.625 1.00 80.00 93 ALA A C 1
ATOM 768 O O . ALA A 1 93 ? -10.835 3.392 -15.285 1.00 80.00 93 ALA A O 1
ATOM 769 N N . GLN A 1 94 ? -8.994 4.380 -14.454 1.00 74.88 94 GLN A N 1
ATOM 770 C CA . GLN A 1 94 ? -9.124 5.641 -15.197 1.00 74.88 94 GLN A CA 1
ATOM 771 C C . GLN A 1 94 ? -8.355 5.630 -16.523 1.00 74.88 94 GLN A C 1
ATOM 773 O O . GLN A 1 94 ? -8.514 6.553 -17.316 1.00 74.88 94 GLN A O 1
ATOM 778 N N . LEU A 1 95 ? -7.520 4.618 -16.771 1.00 70.00 95 LEU A N 1
ATOM 779 C CA . LEU A 1 95 ? -6.973 4.399 -18.102 1.00 70.00 95 LEU A CA 1
ATOM 780 C C . LEU A 1 95 ? -8.090 3.859 -18.988 1.00 70.00 95 LEU A C 1
ATOM 782 O O . LEU A 1 95 ? -8.627 2.778 -18.720 1.00 70.00 95 LEU A O 1
ATOM 786 N N . ASP A 1 96 ? -8.417 4.598 -20.044 1.00 63.81 96 ASP A N 1
ATOM 787 C CA . ASP A 1 96 ? -9.379 4.144 -21.039 1.00 63.81 96 ASP A CA 1
ATOM 788 C C . ASP A 1 96 ? -8.979 2.759 -21.582 1.00 63.81 96 ASP A C 1
ATOM 790 O O . ASP A 1 96 ? -7.801 2.372 -21.617 1.00 63.81 96 ASP A O 1
ATOM 794 N N . SER A 1 97 ? -9.969 1.957 -21.991 1.00 55.72 97 SER A N 1
ATOM 795 C CA . SER A 1 97 ? -9.676 0.838 -22.889 1.00 55.72 97 SER A CA 1
ATOM 796 C C . SER A 1 97 ? -8.973 1.441 -24.094 1.00 55.72 97 SER A C 1
ATOM 798 O O . SER A 1 97 ? -9.527 2.361 -24.682 1.00 55.72 97 SER A O 1
ATOM 800 N N . ILE A 1 98 ? -7.768 0.979 -24.416 1.00 52.12 98 ILE A N 1
ATOM 801 C CA . ILE A 1 98 ? -6.942 1.502 -25.508 1.00 52.12 98 ILE A CA 1
ATOM 802 C C . ILE A 1 98 ? -7.748 1.400 -26.811 1.00 52.12 98 ILE A C 1
ATOM 804 O O . ILE A 1 98 ? -7.785 0.359 -27.460 1.00 52.12 98 ILE A O 1
ATOM 808 N N . THR A 1 99 ? -8.484 2.457 -27.129 1.00 50.41 99 THR A N 1
ATOM 809 C CA . THR A 1 99 ? -9.263 2.629 -28.359 1.00 50.41 99 THR A CA 1
ATOM 810 C C . THR A 1 99 ? -8.870 3.915 -29.075 1.00 50.41 99 THR A C 1
ATOM 812 O O . THR A 1 99 ? -9.401 4.184 -30.145 1.00 50.41 99 THR A O 1
ATOM 815 N N . GLY A 1 100 ? -7.966 4.710 -28.492 1.00 46.06 100 GLY A N 1
ATOM 816 C CA . GLY A 1 100 ? -7.453 5.934 -29.091 1.00 46.06 100 GLY A CA 1
ATOM 817 C C . GLY A 1 100 ? -6.456 5.602 -30.192 1.00 46.06 100 GLY A C 1
ATOM 818 O O . GLY A 1 100 ? -5.401 5.039 -29.925 1.00 46.06 100 GLY A O 1
ATOM 819 N N . GLU A 1 101 ? -6.799 5.951 -31.427 1.00 51.31 101 GLU A N 1
ATOM 820 C CA . GLU A 1 101 ? -5.950 5.850 -32.621 1.00 51.31 101 GLU A CA 1
ATOM 821 C C . GLU A 1 101 ? -4.807 6.902 -32.628 1.00 51.31 101 GLU A C 1
ATOM 823 O O . GLU A 1 101 ? -4.164 7.097 -33.658 1.00 51.31 101 GLU A O 1
ATOM 828 N N . GLU A 1 102 ? -4.552 7.601 -31.508 1.00 56.09 102 GLU A N 1
ATOM 829 C CA . GLU A 1 102 ? -3.661 8.769 -31.420 1.00 56.09 102 GLU A CA 1
ATOM 830 C C . GLU A 1 102 ? -2.527 8.612 -30.379 1.00 56.09 102 GLU A C 1
ATOM 832 O O . GLU A 1 102 ? -2.762 8.510 -29.172 1.00 56.09 102 GLU A O 1
ATOM 837 N N . ASP A 1 103 ? -1.273 8.716 -30.837 1.00 55.62 103 ASP A N 1
ATOM 838 C CA . ASP A 1 103 ? -0.038 8.570 -30.037 1.00 55.62 103 ASP A CA 1
ATOM 839 C C . ASP A 1 103 ? 0.050 9.528 -28.822 1.00 55.62 103 ASP A C 1
ATOM 841 O O . ASP A 1 103 ? 0.665 9.225 -27.795 1.00 55.62 103 ASP A O 1
ATOM 845 N N . LEU A 1 104 ? -0.599 10.699 -28.893 1.00 54.31 104 LEU A N 1
ATOM 846 C CA . LEU A 1 104 ? -0.588 11.695 -27.812 1.00 54.31 104 LEU A CA 1
ATOM 847 C C . LEU A 1 104 ? -1.382 11.234 -26.574 1.00 54.31 104 LEU A C 1
ATOM 849 O O . LEU A 1 104 ? -1.031 11.592 -25.445 1.00 54.31 104 LEU A O 1
ATOM 853 N N . GLU A 1 105 ? -2.440 10.441 -26.760 1.00 61.62 105 GLU A N 1
ATOM 854 C CA . GLU A 1 105 ? -3.237 9.893 -25.656 1.00 61.62 105 GLU A CA 1
ATOM 855 C C . GLU A 1 105 ? -2.468 8.790 -24.919 1.00 61.62 105 GLU A C 1
ATOM 857 O O . GLU A 1 105 ? -2.411 8.795 -23.686 1.00 61.62 105 GLU A O 1
ATOM 862 N N . VAL A 1 106 ? -1.783 7.920 -25.668 1.00 58.50 106 VAL A N 1
ATOM 863 C CA . VAL A 1 106 ? -0.916 6.853 -25.140 1.00 58.50 106 VAL A CA 1
ATOM 864 C C . VAL A 1 106 ? 0.218 7.433 -24.293 1.00 58.50 106 VAL A C 1
ATOM 866 O O . VAL A 1 106 ? 0.447 6.980 -23.169 1.00 58.50 106 VAL A O 1
ATOM 869 N N . TYR A 1 107 ? 0.873 8.496 -24.765 1.00 57.81 107 TYR A N 1
ATOM 870 C CA . TYR A 1 107 ? 1.917 9.190 -24.006 1.00 57.81 107 TYR A CA 1
ATOM 871 C C . TYR A 1 107 ? 1.408 9.755 -22.667 1.00 57.81 107 TYR A C 1
ATOM 873 O O . TYR A 1 107 ? 2.054 9.595 -21.628 1.00 57.81 107 TYR A O 1
ATOM 881 N N . ASN A 1 108 ? 0.234 10.396 -22.657 1.00 61.09 108 ASN A N 1
ATOM 882 C CA . ASN A 1 108 ? -0.344 10.953 -21.430 1.00 61.09 108 ASN A CA 1
ATOM 883 C C . ASN A 1 108 ? -0.759 9.857 -20.435 1.00 61.09 108 ASN A C 1
ATOM 885 O O . ASN A 1 108 ? -0.578 10.026 -19.228 1.00 61.09 108 ASN A O 1
ATOM 889 N N . GLN A 1 109 ? -1.260 8.723 -20.930 1.00 64.19 109 GLN A N 1
ATOM 890 C CA . GLN A 1 109 ? -1.585 7.550 -20.117 1.00 64.19 109 GLN A CA 1
ATOM 891 C C . GLN A 1 109 ? -0.331 6.908 -19.504 1.00 64.19 109 GLN A C 1
ATOM 893 O O . GLN A 1 109 ? -0.315 6.613 -18.306 1.00 64.19 109 GLN A O 1
ATOM 898 N N . LEU A 1 110 ? 0.747 6.761 -20.284 1.00 63.00 110 LEU A N 1
ATOM 899 C CA . LEU A 1 110 ? 2.050 6.298 -19.792 1.00 63.00 110 LEU A CA 1
ATOM 900 C C . LEU A 1 110 ? 2.612 7.235 -18.721 1.00 63.00 110 LEU A C 1
ATOM 902 O O . LEU A 1 110 ? 3.096 6.773 -17.689 1.00 63.00 110 LEU A O 1
ATOM 906 N N . ARG A 1 111 ? 2.498 8.550 -18.924 1.00 61.62 111 ARG A N 1
ATOM 907 C CA . ARG A 1 111 ? 2.944 9.543 -17.946 1.00 61.62 111 ARG A CA 1
ATOM 908 C C . ARG A 1 111 ? 2.128 9.496 -16.657 1.00 61.62 111 ARG A C 1
ATOM 910 O O . ARG A 1 111 ? 2.713 9.525 -15.585 1.00 61.62 111 ARG A O 1
ATOM 917 N N . ALA A 1 112 ? 0.805 9.360 -16.740 1.00 64.50 112 ALA A N 1
ATOM 918 C CA . ALA A 1 112 ? -0.042 9.211 -15.556 1.00 64.50 112 ALA A CA 1
ATOM 919 C C . ALA A 1 112 ? 0.303 7.940 -14.758 1.00 64.50 112 ALA A C 1
ATOM 921 O O . ALA A 1 112 ? 0.346 7.969 -13.527 1.00 64.50 112 ALA A O 1
ATOM 922 N N . LEU A 1 113 ? 0.596 6.832 -15.449 1.00 64.00 113 LEU A N 1
ATOM 923 C CA . LEU A 1 113 ? 1.094 5.604 -14.828 1.00 64.00 113 LEU A CA 1
ATOM 924 C C . LEU A 1 113 ? 2.464 5.797 -14.173 1.00 64.00 113 LEU A C 1
ATOM 926 O O . LEU A 1 113 ? 2.676 5.317 -13.061 1.00 64.00 113 LEU A O 1
ATOM 930 N N . HIS A 1 114 ? 3.372 6.506 -14.842 1.00 60.44 114 HIS A N 1
ATOM 931 C CA . HIS A 1 114 ? 4.695 6.824 -14.318 1.00 60.44 114 HIS A CA 1
ATOM 932 C C . HIS A 1 114 ? 4.617 7.723 -13.079 1.00 60.44 114 HIS A C 1
ATOM 934 O O . HIS A 1 114 ? 5.231 7.415 -12.064 1.00 60.44 114 HIS A O 1
ATOM 940 N N . ASP A 1 115 ? 3.784 8.764 -13.101 1.00 60.53 115 ASP A N 1
ATOM 941 C CA . ASP A 1 115 ? 3.570 9.644 -11.953 1.00 60.53 115 ASP A CA 1
ATOM 942 C C . ASP A 1 115 ? 3.011 8.841 -10.770 1.00 60.53 115 ASP A C 1
ATOM 944 O O . ASP A 1 115 ? 3.461 8.980 -9.634 1.00 60.53 115 ASP A O 1
ATOM 948 N N . VAL A 1 116 ? 2.053 7.944 -11.007 1.00 57.59 116 VAL A N 1
ATOM 949 C CA . VAL A 1 116 ? 1.516 7.085 -9.944 1.00 57.59 116 VAL A CA 1
ATOM 950 C C . VAL A 1 116 ? 2.577 6.129 -9.426 1.00 57.59 116 VAL A C 1
ATOM 952 O O . VAL A 1 116 ? 2.653 5.947 -8.214 1.00 57.59 116 VAL A O 1
ATOM 955 N N . TRP A 1 117 ? 3.421 5.581 -10.294 1.00 60.03 117 TRP A N 1
ATOM 956 C CA . TRP A 1 117 ? 4.561 4.746 -9.924 1.00 60.03 117 TRP A CA 1
ATOM 957 C C . TRP A 1 117 ? 5.594 5.495 -9.065 1.00 60.03 117 TRP A C 1
ATOM 959 O O . TRP A 1 117 ? 6.013 4.980 -8.030 1.00 60.03 117 TRP A O 1
ATOM 969 N N . GLU A 1 118 ? 5.951 6.732 -9.422 1.00 57.25 118 GLU A N 1
ATOM 970 C CA . GLU A 1 118 ? 6.854 7.578 -8.630 1.00 57.25 118 GLU A CA 1
ATOM 971 C C . GLU A 1 118 ? 6.252 7.935 -7.260 1.00 57.25 118 GLU A C 1
ATOM 973 O O . GLU A 1 118 ? 6.916 7.825 -6.229 1.00 57.25 118 GLU A O 1
ATOM 978 N N . HIS A 1 119 ? 4.973 8.322 -7.224 1.00 51.66 119 HIS A N 1
ATOM 979 C CA . HIS A 1 119 ? 4.318 8.825 -6.010 1.00 51.66 119 HIS A CA 1
ATOM 980 C C . HIS A 1 119 ? 3.804 7.723 -5.080 1.00 51.66 119 HIS A C 1
ATOM 982 O O . HIS A 1 119 ? 3.572 7.977 -3.899 1.00 51.66 119 HIS A O 1
ATOM 988 N N . THR A 1 120 ? 3.597 6.503 -5.580 1.00 50.44 120 THR A N 1
ATOM 989 C CA . THR A 1 120 ? 3.254 5.358 -4.725 1.00 50.44 120 THR A CA 1
ATOM 990 C C . THR A 1 120 ? 4.465 4.875 -3.931 1.00 50.44 120 THR A C 1
ATOM 992 O O . THR A 1 120 ? 4.278 4.167 -2.949 1.00 50.44 120 THR A O 1
ATOM 995 N N . GLY A 1 121 ? 5.680 5.329 -4.249 1.00 44.81 121 GLY A N 1
ATOM 996 C CA . GLY A 1 121 ? 6.919 4.821 -3.676 1.00 44.81 121 GLY A CA 1
ATOM 997 C C . GLY A 1 121 ? 7.291 3.519 -4.373 1.00 44.81 121 GLY A C 1
ATOM 998 O O . GLY A 1 121 ? 6.496 2.580 -4.394 1.00 44.81 121 GLY A O 1
ATOM 999 N N . THR A 1 122 ? 8.493 3.483 -4.949 1.00 45.28 122 THR A N 1
ATOM 1000 C CA . THR A 1 122 ? 9.038 2.370 -5.738 1.00 45.28 122 THR A CA 1
ATOM 1001 C C . THR A 1 122 ? 8.632 1.007 -5.164 1.00 45.28 122 THR A C 1
ATOM 1003 O O . THR A 1 122 ? 9.108 0.609 -4.092 1.00 45.28 122 THR A O 1
ATOM 1006 N N . PRO A 1 123 ? 7.763 0.238 -5.844 1.00 44.78 123 PRO A N 1
ATOM 1007 C CA . PRO A 1 123 ? 7.524 -1.137 -5.465 1.00 44.78 123 PRO A CA 1
ATOM 1008 C C . PRO A 1 123 ? 8.671 -1.971 -6.023 1.00 44.78 123 PRO A C 1
ATOM 1010 O O . PRO A 1 123 ? 8.576 -2.595 -7.071 1.00 44.78 123 PRO A O 1
ATOM 1013 N N . LEU A 1 124 ? 9.789 -1.971 -5.307 1.00 48.75 124 LEU A N 1
ATOM 1014 C CA . LEU A 1 124 ? 10.848 -2.938 -5.540 1.00 48.75 124 LEU A CA 1
ATOM 1015 C C . LEU A 1 124 ? 10.719 -4.030 -4.509 1.00 48.75 124 LEU A C 1
ATOM 1017 O O . LEU A 1 124 ? 11.275 -3.929 -3.428 1.00 48.75 124 LEU A O 1
ATOM 1021 N N . ASP A 1 125 ? 9.975 -5.057 -4.893 1.00 45.06 125 ASP A N 1
ATOM 1022 C CA . ASP A 1 125 ? 10.377 -6.430 -4.637 1.00 45.06 125 ASP A CA 1
ATOM 1023 C C . ASP A 1 125 ? 9.961 -7.276 -5.849 1.00 45.06 125 ASP A C 1
ATOM 1025 O O . ASP A 1 125 ? 8.789 -7.577 -6.042 1.00 45.06 125 ASP A O 1
ATOM 1029 N N . LEU A 1 126 ? 10.962 -7.609 -6.676 1.00 37.62 126 LEU A N 1
ATOM 1030 C CA . LEU A 1 126 ? 11.059 -8.803 -7.535 1.00 37.62 126 LEU A CA 1
ATOM 1031 C C . LEU A 1 126 ? 9.905 -9.127 -8.524 1.00 37.62 126 LEU A C 1
ATOM 1033 O O . LEU A 1 126 ? 8.941 -9.785 -8.145 1.00 37.62 126 LEU A O 1
ATOM 1037 N N . PRO A 1 127 ? 10.113 -8.949 -9.844 1.00 41.91 127 PRO A N 1
ATOM 1038 C CA . PRO A 1 127 ? 10.737 -7.840 -10.541 1.00 41.91 127 PRO A CA 1
ATOM 1039 C C . PRO A 1 127 ? 9.663 -7.004 -11.258 1.00 41.91 127 PRO A C 1
ATOM 1041 O O . PRO A 1 127 ? 8.940 -7.520 -12.099 1.00 41.91 127 PRO A O 1
ATOM 1044 N N . LEU A 1 128 ? 9.674 -5.695 -11.050 1.00 39.56 128 LEU A N 1
ATOM 1045 C CA . LEU A 1 128 ? 9.679 -4.779 -12.183 1.00 39.56 128 LEU A CA 1
ATOM 1046 C C . LEU A 1 128 ? 10.791 -3.781 -11.878 1.00 39.56 128 LEU A C 1
ATOM 1048 O O . LEU A 1 128 ? 10.630 -2.854 -11.087 1.00 39.56 128 LEU A O 1
ATOM 1052 N N . LEU A 1 129 ? 11.958 -4.015 -12.496 1.00 39.75 129 LEU A N 1
ATOM 1053 C CA . LEU A 1 129 ? 12.736 -2.901 -13.043 1.00 39.75 129 LEU A CA 1
ATOM 1054 C C . LEU A 1 129 ? 11.692 -1.939 -13.601 1.00 39.75 129 LEU A C 1
ATOM 1056 O O . LEU A 1 129 ? 10.843 -2.442 -14.334 1.00 39.75 129 LEU A O 1
ATOM 1060 N N . GLU A 1 130 ? 11.685 -0.674 -13.149 1.00 43.28 130 GLU A N 1
ATOM 1061 C CA . GLU A 1 130 ? 10.790 0.396 -13.628 1.00 43.28 130 GLU A CA 1
ATOM 1062 C C . GLU A 1 130 ? 10.253 -0.014 -15.005 1.00 43.28 130 GLU A C 1
ATOM 1064 O O . GLU A 1 130 ? 11.078 -0.199 -15.894 1.00 43.28 130 GLU A O 1
ATOM 1069 N N . PRO A 1 131 ? 8.951 -0.309 -15.187 1.00 42.75 131 PRO A N 1
ATOM 1070 C CA . PRO A 1 131 ? 8.482 -0.923 -16.438 1.00 42.75 131 PRO A CA 1
ATOM 1071 C C . PRO A 1 131 ? 8.755 -0.022 -17.660 1.00 42.75 131 PRO A C 1
ATOM 1073 O O . PRO A 1 131 ? 8.689 -0.459 -18.801 1.00 42.75 131 PRO A O 1
ATOM 1076 N N . PHE A 1 132 ? 9.136 1.231 -17.396 1.00 44.19 132 PHE A N 1
ATOM 1077 C CA . PHE A 1 132 ? 9.603 2.255 -18.325 1.00 44.19 132 PHE A CA 1
ATOM 1078 C C . PHE A 1 132 ? 11.128 2.248 -18.573 1.00 44.19 132 PHE A C 1
ATOM 1080 O O . PHE A 1 132 ? 11.625 3.020 -19.391 1.00 44.19 132 PHE A O 1
ATOM 1087 N N . LEU A 1 133 ? 11.890 1.357 -17.926 1.00 39.66 133 LEU A N 1
ATOM 1088 C CA . LEU A 1 133 ? 13.229 0.914 -18.333 1.00 39.66 133 LEU A CA 1
ATOM 1089 C C . LEU A 1 133 ? 13.072 0.007 -19.546 1.00 39.66 133 LEU A C 1
ATOM 1091 O O . LEU A 1 133 ? 13.485 -1.151 -19.533 1.00 39.66 133 LEU A O 1
ATOM 1095 N N . ALA A 1 134 ? 12.437 0.555 -20.572 1.00 42.06 134 ALA A N 1
ATOM 1096 C CA . ALA A 1 134 ? 12.236 -0.096 -21.836 1.00 42.06 134 ALA A CA 1
ATOM 1097 C C . ALA A 1 134 ? 13.588 -0.601 -22.340 1.00 42.06 134 ALA A C 1
ATOM 1099 O O . ALA A 1 134 ? 14.595 0.124 -22.342 1.00 42.06 134 ALA A O 1
ATOM 1100 N N . SER A 1 135 ? 13.608 -1.860 -22.766 1.00 39.91 135 SER A N 1
ATOM 1101 C CA . SER A 1 135 ? 14.560 -2.235 -23.801 1.00 39.91 135 SER A CA 1
ATOM 1102 C C . SER A 1 135 ? 14.332 -1.318 -25.010 1.00 39.91 135 SER A C 1
ATOM 1104 O O . SER A 1 135 ? 13.201 -0.896 -25.262 1.00 39.91 135 SER A O 1
ATOM 1106 N N . ASP A 1 136 ? 15.384 -0.993 -25.765 1.00 39.03 136 ASP A N 1
ATOM 1107 C CA . ASP A 1 136 ? 15.254 -0.150 -26.967 1.00 39.03 136 ASP A CA 1
ATOM 1108 C C . ASP A 1 136 ? 14.215 -0.720 -27.972 1.00 39.03 136 ASP A C 1
ATOM 1110 O O . ASP A 1 136 ? 13.672 0.028 -28.782 1.00 39.03 136 ASP A O 1
ATOM 1114 N N . ASP A 1 137 ? 13.881 -2.016 -27.872 1.00 41.81 137 ASP A N 1
ATOM 1115 C CA . ASP A 1 137 ? 12.873 -2.713 -28.680 1.00 41.81 137 ASP A CA 1
ATOM 1116 C C . ASP A 1 137 ? 11.417 -2.470 -28.217 1.00 41.81 137 ASP A C 1
ATOM 1118 O O . ASP A 1 137 ? 10.517 -2.393 -29.049 1.00 41.81 137 ASP A O 1
ATOM 1122 N N . GLU A 1 138 ? 11.153 -2.305 -26.914 1.00 41.19 138 GLU A N 1
ATOM 1123 C CA . GLU A 1 138 ? 9.803 -2.014 -26.379 1.00 41.19 138 GLU A CA 1
ATOM 1124 C C . GLU A 1 138 ? 9.392 -0.550 -26.602 1.00 41.19 138 GLU A C 1
ATOM 1126 O O . GLU A 1 138 ? 8.204 -0.241 -26.652 1.00 41.19 138 GLU A O 1
ATOM 1131 N N . MET A 1 139 ? 10.366 0.348 -26.795 1.00 43.97 139 MET A N 1
ATOM 1132 C CA . MET A 1 139 ? 10.128 1.731 -27.229 1.00 43.97 139 MET A CA 1
ATOM 1133 C C . MET A 1 139 ? 9.748 1.847 -28.712 1.00 43.97 139 MET A C 1
ATOM 1135 O O . MET A 1 139 ? 9.267 2.898 -29.127 1.00 43.97 139 MET A O 1
ATOM 1139 N N . ALA A 1 140 ? 9.965 0.802 -29.519 1.00 48.78 140 ALA A N 1
ATOM 1140 C CA . ALA A 1 140 ? 9.619 0.811 -30.940 1.00 48.78 140 ALA A CA 1
ATOM 1141 C C . ALA A 1 140 ? 8.122 0.536 -31.204 1.00 48.78 140 ALA A C 1
ATOM 1143 O O . ALA A 1 140 ? 7.635 0.846 -32.290 1.00 48.78 140 ALA A O 1
ATOM 1144 N N . ASP A 1 141 ? 7.400 -0.018 -30.221 1.00 59.66 141 ASP A N 1
ATOM 1145 C CA . ASP A 1 141 ? 5.948 -0.235 -30.238 1.00 59.66 141 ASP A CA 1
ATOM 1146 C C . ASP A 1 141 ? 5.327 0.300 -28.936 1.00 59.66 141 ASP A C 1
ATOM 1148 O O . ASP A 1 141 ? 5.137 -0.424 -27.957 1.00 59.66 141 ASP A O 1
ATOM 1152 N N . GLU A 1 142 ? 5.012 1.597 -28.927 1.00 57.31 142 GLU A N 1
ATOM 1153 C CA . GLU A 1 142 ? 4.473 2.316 -27.763 1.00 57.31 142 GLU A CA 1
ATOM 1154 C C . GLU A 1 142 ? 3.167 1.692 -27.230 1.00 57.31 142 GLU A C 1
ATOM 1156 O O . GLU A 1 142 ? 2.927 1.655 -26.019 1.00 57.31 142 GLU A O 1
ATOM 1161 N N . HIS A 1 143 ? 2.349 1.122 -28.121 1.00 60.31 143 HIS A N 1
ATOM 1162 C CA . HIS A 1 143 ? 1.096 0.454 -27.768 1.00 60.31 143 HIS A CA 1
ATOM 1163 C C . HIS A 1 143 ? 1.353 -0.931 -27.152 1.00 60.31 143 HIS A C 1
ATOM 1165 O O . HIS A 1 143 ? 0.711 -1.309 -26.164 1.00 60.31 143 HIS A O 1
ATOM 1171 N N . GLY A 1 144 ? 2.306 -1.691 -27.697 1.00 57.81 144 GLY A N 1
ATOM 1172 C CA . GLY A 1 144 ? 2.783 -2.951 -27.122 1.00 57.81 144 GLY A CA 1
ATOM 1173 C C . GLY A 1 144 ? 3.405 -2.768 -25.733 1.00 57.81 144 GLY A C 1
ATOM 1174 O O . GLY A 1 144 ? 3.065 -3.507 -24.802 1.00 57.81 144 GLY A O 1
ATOM 1175 N N . GLY A 1 145 ? 4.235 -1.735 -25.562 1.00 60.91 145 GLY A N 1
ATOM 1176 C CA . GLY A 1 145 ? 4.862 -1.371 -24.289 1.00 60.91 145 GLY A CA 1
ATOM 1177 C C . GLY A 1 145 ? 3.852 -0.964 -23.209 1.00 60.91 145 GLY A C 1
ATOM 1178 O O . GLY A 1 145 ? 3.936 -1.442 -22.072 1.00 60.91 145 GLY A O 1
ATOM 1179 N N . LEU A 1 146 ? 2.841 -0.155 -23.555 1.00 64.00 146 LEU A N 1
ATOM 1180 C CA . LEU A 1 146 ? 1.766 0.223 -22.628 1.00 64.00 146 LEU A CA 1
ATOM 1181 C C . LEU A 1 146 ? 0.936 -0.993 -22.186 1.00 64.00 146 LEU A C 1
ATOM 1183 O O . LEU A 1 146 ? 0.659 -1.150 -20.995 1.00 64.00 146 LEU A O 1
ATOM 1187 N N . ASN A 1 147 ? 0.567 -1.878 -23.117 1.00 65.75 147 ASN A N 1
ATOM 1188 C CA . ASN A 1 147 ? -0.182 -3.100 -22.804 1.00 65.75 147 ASN A CA 1
ATOM 1189 C C . ASN A 1 147 ? 0.598 -4.040 -21.878 1.00 65.75 147 ASN A C 1
ATOM 1191 O O . ASN A 1 147 ? 0.042 -4.575 -20.914 1.00 65.75 147 ASN A O 1
ATOM 1195 N N . LEU A 1 148 ? 1.891 -4.227 -22.153 1.00 61.94 148 LEU A N 1
ATOM 1196 C CA . LEU A 1 148 ? 2.778 -5.023 -21.311 1.00 61.94 148 LEU A CA 1
ATOM 1197 C C . LEU A 1 148 ? 2.885 -4.424 -19.904 1.00 61.94 148 LEU A C 1
ATOM 1199 O O . LEU A 1 148 ? 2.694 -5.147 -18.926 1.00 61.94 148 LEU A O 1
ATOM 1203 N N . THR A 1 149 ? 3.111 -3.112 -19.816 1.00 67.06 149 THR A N 1
ATOM 1204 C CA . THR A 1 149 ? 3.204 -2.370 -18.551 1.00 67.06 149 THR A CA 1
ATOM 1205 C C . THR A 1 149 ? 1.916 -2.493 -17.744 1.00 67.06 149 THR A C 1
ATOM 1207 O O . THR A 1 149 ? 1.950 -2.829 -16.563 1.00 67.06 149 THR A O 1
ATOM 1210 N N . ARG A 1 150 ? 0.755 -2.295 -18.381 1.00 72.50 150 ARG A N 1
ATOM 1211 C CA . ARG A 1 150 ? -0.554 -2.448 -17.735 1.00 72.50 150 ARG A CA 1
ATOM 1212 C C . ARG A 1 150 ? -0.733 -3.851 -17.163 1.00 72.50 150 ARG A C 1
ATOM 1214 O O . ARG A 1 150 ? -1.049 -3.982 -15.985 1.00 72.50 150 ARG A O 1
ATOM 1221 N N . ARG A 1 151 ? -0.474 -4.892 -17.963 1.00 72.75 151 ARG A N 1
ATOM 1222 C CA . ARG A 1 151 ? -0.581 -6.290 -17.514 1.00 72.75 151 ARG A CA 1
ATOM 1223 C C . ARG A 1 151 ? 0.330 -6.571 -16.319 1.00 72.75 151 ARG A C 1
ATOM 1225 O O . ARG A 1 151 ? -0.100 -7.197 -15.359 1.00 72.75 151 ARG A O 1
ATOM 1232 N N . GLN A 1 152 ? 1.572 -6.100 -16.370 1.00 71.44 152 GLN A N 1
ATOM 1233 C CA . GLN A 1 152 ? 2.533 -6.263 -15.281 1.00 71.44 152 GLN A CA 1
ATOM 1234 C C . GLN A 1 152 ? 2.072 -5.561 -13.991 1.00 71.44 152 GLN A C 1
ATOM 1236 O O . GLN A 1 152 ? 2.205 -6.118 -12.901 1.00 71.44 152 GLN A O 1
ATOM 1241 N N . LEU A 1 153 ? 1.484 -4.367 -14.103 1.00 75.38 153 LEU A N 1
ATOM 1242 C CA . LEU A 1 153 ? 0.908 -3.638 -12.970 1.00 75.38 153 LEU A CA 1
ATOM 1243 C C . LEU A 1 153 ? -0.336 -4.336 -12.397 1.00 75.38 153 LEU A C 1
ATOM 1245 O O . LEU A 1 153 ? -0.484 -4.395 -11.176 1.00 75.38 153 LEU A O 1
ATOM 1249 N N . ASP A 1 154 ? -1.194 -4.904 -13.249 1.00 80.31 154 ASP A N 1
ATOM 1250 C CA . ASP A 1 154 ? -2.348 -5.709 -12.830 1.00 80.31 154 ASP A CA 1
ATOM 1251 C C . ASP A 1 154 ? -1.907 -6.980 -12.080 1.00 80.31 154 ASP A C 1
ATOM 1253 O O . ASP A 1 154 ? -2.421 -7.287 -11.000 1.00 80.31 154 ASP A O 1
ATOM 1257 N N . GLU A 1 155 ? -0.917 -7.703 -12.613 1.00 79.38 155 GLU A N 1
ATOM 1258 C CA . GLU A 1 155 ? -0.333 -8.892 -11.978 1.00 79.38 155 GLU A CA 1
ATOM 1259 C C . GLU A 1 155 ? 0.295 -8.554 -10.620 1.00 79.38 155 GLU A C 1
ATOM 1261 O O . GLU A 1 155 ? 0.078 -9.267 -9.633 1.00 79.38 155 GLU A O 1
ATOM 1266 N N . TRP A 1 156 ? 1.024 -7.437 -10.545 1.00 79.56 156 TRP A N 1
ATOM 1267 C CA . TRP A 1 156 ? 1.589 -6.942 -9.296 1.00 79.56 156 TRP A CA 1
ATOM 1268 C C . TRP A 1 156 ? 0.496 -6.606 -8.277 1.00 79.56 156 TRP A C 1
ATOM 1270 O O . TRP A 1 156 ? 0.565 -7.072 -7.137 1.00 79.56 156 TRP A O 1
ATOM 1280 N N . ALA A 1 157 ? -0.538 -5.860 -8.679 1.00 83.00 157 ALA A N 1
ATOM 1281 C CA . ALA A 1 157 ? -1.646 -5.499 -7.799 1.00 83.00 157 ALA A CA 1
ATOM 1282 C C . ALA A 1 157 ? -2.334 -6.752 -7.236 1.00 83.00 157 ALA A C 1
ATOM 1284 O O . ALA A 1 157 ? -2.569 -6.837 -6.031 1.00 83.00 157 ALA A O 1
ATOM 1285 N N . ALA A 1 158 ? -2.574 -7.760 -8.079 1.00 85.75 158 ALA A N 1
ATOM 1286 C CA . ALA A 1 158 ? -3.160 -9.031 -7.661 1.00 85.75 158 ALA A CA 1
ATOM 1287 C C . ALA A 1 158 ? -2.267 -9.804 -6.671 1.00 85.75 158 ALA A C 1
ATOM 1289 O O . ALA A 1 158 ? -2.771 -10.433 -5.736 1.00 85.75 158 ALA A O 1
ATOM 1290 N N . ALA A 1 159 ? -0.942 -9.768 -6.842 1.00 83.62 159 ALA A N 1
ATOM 1291 C CA . ALA A 1 159 ? -0.010 -10.376 -5.894 1.00 83.62 159 ALA A CA 1
ATOM 1292 C C . ALA A 1 159 ? -0.027 -9.659 -4.532 1.00 83.62 159 ALA A C 1
ATOM 1294 O O . ALA A 1 159 ? -0.063 -10.320 -3.491 1.00 83.62 159 ALA A O 1
ATOM 1295 N N . GLN A 1 160 ? -0.064 -8.322 -4.531 1.00 87.00 160 GLN A N 1
ATOM 1296 C CA . GLN A 1 160 ? -0.165 -7.539 -3.297 1.00 87.00 160 GLN A CA 1
ATOM 1297 C C . GLN A 1 160 ? -1.488 -7.779 -2.571 1.00 87.00 160 GLN A C 1
ATOM 1299 O O . GLN A 1 160 ? -1.507 -7.881 -1.349 1.00 87.00 160 GLN A O 1
ATOM 1304 N N . GLU A 1 161 ? -2.596 -7.930 -3.293 1.00 90.56 161 GLU A N 1
ATOM 1305 C CA . GLU A 1 161 ? -3.884 -8.246 -2.671 1.00 90.56 161 GLU A CA 1
ATOM 1306 C C . GLU A 1 161 ? -3.877 -9.587 -1.949 1.00 90.56 161 GLU A C 1
ATOM 1308 O O . GLU A 1 161 ? -4.356 -9.661 -0.821 1.00 90.56 161 GLU A O 1
ATOM 1313 N N . LYS A 1 162 ? -3.271 -10.623 -2.539 1.00 90.25 162 LYS A N 1
ATOM 1314 C CA . LYS A 1 162 ? -3.109 -11.927 -1.874 1.00 90.25 162 LYS A CA 1
ATOM 1315 C C . LYS A 1 162 ? -2.254 -11.823 -0.611 1.00 90.25 162 LYS A C 1
ATOM 1317 O O . LYS A 1 162 ? -2.553 -12.455 0.405 1.00 90.25 162 LYS A O 1
ATOM 1322 N N . LEU A 1 163 ? -1.191 -11.019 -0.659 1.00 90.50 163 LEU A N 1
ATOM 1323 C CA . LEU A 1 163 ? -0.350 -10.747 0.505 1.00 90.50 163 LEU A CA 1
ATOM 1324 C C . LEU A 1 163 ? -1.147 -10.039 1.613 1.00 90.50 163 LEU A C 1
ATOM 1326 O O . LEU A 1 163 ? -1.091 -10.451 2.770 1.00 90.50 163 LEU A O 1
ATOM 1330 N N . LEU A 1 164 ? -1.908 -9.004 1.257 1.00 93.19 164 LEU A N 1
ATOM 1331 C CA . LEU A 1 164 ? -2.756 -8.250 2.180 1.00 93.19 164 LEU A CA 1
ATOM 1332 C C . LEU A 1 164 ? -3.880 -9.111 2.763 1.00 93.19 164 LEU A C 1
ATOM 1334 O O . LEU A 1 164 ? -4.178 -9.008 3.948 1.00 93.19 164 LEU A O 1
ATOM 1338 N N . GLU A 1 165 ? -4.477 -9.994 1.965 1.00 94.50 165 GLU A N 1
ATOM 1339 C CA . GLU A 1 165 ? -5.462 -10.968 2.432 1.00 94.50 165 GLU A CA 1
ATOM 1340 C C . GLU A 1 165 ? -4.851 -11.913 3.473 1.00 94.50 165 GLU A C 1
ATOM 1342 O O . GLU A 1 165 ? -5.422 -12.093 4.547 1.00 94.50 165 GLU A O 1
ATOM 1347 N N . THR A 1 166 ? -3.649 -12.433 3.212 1.00 93.50 166 THR A N 1
ATOM 1348 C CA . THR A 1 166 ? -2.912 -13.268 4.174 1.00 93.50 166 THR A CA 1
ATOM 1349 C C . THR A 1 166 ? -2.629 -12.502 5.472 1.00 93.50 166 THR A C 1
ATOM 1351 O O . THR A 1 166 ? -2.818 -13.029 6.567 1.00 93.50 166 THR A O 1
ATOM 1354 N N . ALA A 1 167 ? -2.222 -11.234 5.370 1.00 94.62 167 ALA A N 1
ATOM 1355 C CA . ALA A 1 167 ? -1.986 -10.373 6.526 1.00 94.62 167 ALA A CA 1
ATOM 1356 C C . ALA A 1 167 ? -3.271 -10.138 7.347 1.00 94.62 167 ALA A C 1
ATOM 1358 O O . ALA A 1 167 ? -3.242 -10.205 8.578 1.00 94.62 167 ALA A O 1
ATOM 1359 N N . ARG A 1 168 ? -4.417 -9.923 6.686 1.00 94.50 168 ARG A N 1
ATOM 1360 C CA . ARG A 1 168 ? -5.720 -9.787 7.358 1.00 94.50 168 ARG A CA 1
ATOM 1361 C C . ARG A 1 168 ? -6.122 -11.082 8.056 1.00 94.50 168 ARG A C 1
ATOM 1363 O O . ARG A 1 168 ? -6.485 -11.035 9.222 1.00 94.50 168 ARG A O 1
ATOM 1370 N N . GLN A 1 169 ? -5.946 -12.233 7.408 1.00 94.69 169 GLN A N 1
ATOM 1371 C CA . GLN A 1 169 ? -6.207 -13.538 8.025 1.00 94.69 169 GLN A CA 1
ATOM 1372 C C . GLN A 1 169 ? -5.358 -13.762 9.287 1.00 94.69 169 GLN A C 1
ATOM 1374 O O . GLN A 1 169 ? -5.870 -14.250 10.293 1.00 94.69 169 GLN A O 1
ATOM 1379 N N . LEU A 1 170 ? -4.077 -13.368 9.275 1.00 93.94 170 LEU A N 1
ATOM 1380 C CA . LEU A 1 170 ? -3.218 -13.435 10.464 1.00 93.94 170 LEU A CA 1
ATOM 1381 C C . LEU A 1 170 ? -3.703 -12.511 11.588 1.00 93.94 170 LEU A C 1
ATOM 1383 O O . LEU A 1 170 ? -3.677 -12.909 12.755 1.00 93.94 170 LEU A O 1
ATOM 1387 N N . ARG A 1 171 ? -4.155 -11.298 11.249 1.00 94.25 171 ARG A N 1
ATOM 1388 C CA . ARG A 1 171 ? -4.742 -10.356 12.211 1.00 94.25 171 ARG A CA 1
ATOM 1389 C C . ARG A 1 171 ? -6.029 -10.908 12.819 1.00 94.25 171 ARG A C 1
ATOM 1391 O O . ARG A 1 171 ? -6.147 -10.931 14.040 1.00 94.25 171 ARG A O 1
ATOM 1398 N N . ASP A 1 172 ? -6.948 -11.385 11.986 1.00 92.81 172 ASP A N 1
ATOM 1399 C CA . ASP A 1 172 ? -8.254 -11.908 12.403 1.00 92.81 172 ASP A CA 1
ATOM 1400 C C . ASP A 1 172 ? -8.110 -13.177 13.257 1.00 92.81 172 ASP A C 1
ATOM 1402 O O . ASP A 1 172 ? -8.884 -13.405 14.185 1.00 92.81 172 ASP A O 1
ATOM 1406 N N . ALA A 1 173 ? -7.064 -13.973 13.008 1.00 94.31 173 ALA A N 1
ATOM 1407 C CA . ALA A 1 173 ? -6.681 -15.112 13.841 1.00 94.31 173 ALA A CA 1
ATOM 1408 C C . ALA A 1 173 ? -5.983 -14.718 15.164 1.00 94.31 173 ALA A C 1
ATOM 1410 O O . ALA A 1 173 ? -5.647 -15.589 15.967 1.00 94.31 173 ALA A O 1
ATOM 1411 N N . GLY A 1 174 ? -5.741 -13.425 15.411 1.00 93.25 174 GLY A N 1
ATOM 1412 C CA . GLY A 1 174 ? -5.076 -12.924 16.617 1.00 93.25 174 GLY A CA 1
ATOM 1413 C C . GLY A 1 174 ? -3.560 -13.152 16.647 1.00 93.25 174 GLY A C 1
ATOM 1414 O O . GLY A 1 174 ? -2.933 -13.022 17.699 1.00 93.25 174 GLY A O 1
ATOM 1415 N N . HIS A 1 175 ? -2.934 -13.475 15.513 1.00 94.50 175 HIS A N 1
ATOM 1416 C CA . HIS A 1 175 ? -1.4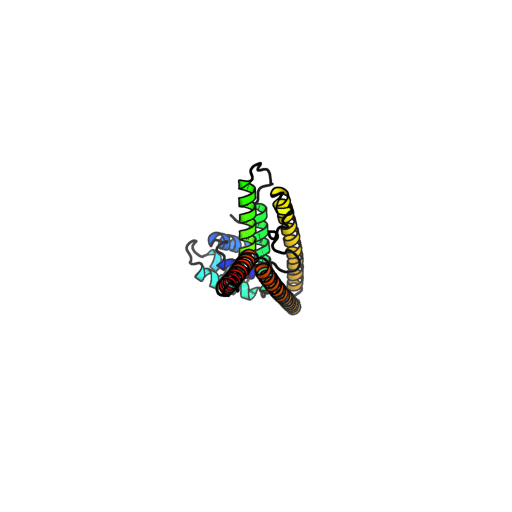97 -13.742 15.406 1.00 94.50 175 HIS A CA 1
ATOM 1417 C C . HIS A 1 175 ? -0.672 -12.462 15.186 1.00 94.50 175 HIS A C 1
ATOM 1419 O O . HIS A 1 175 ? 0.216 -12.418 14.332 1.00 94.50 175 HIS A O 1
ATOM 1425 N N . LEU A 1 176 ? -0.926 -11.424 15.991 1.00 92.88 176 LEU A N 1
ATOM 1426 C CA . LEU A 1 176 ? -0.270 -10.113 15.868 1.00 92.88 176 LEU A CA 1
ATOM 1427 C C . LEU A 1 176 ? 1.271 -10.185 15.885 1.00 92.88 176 LEU A C 1
ATOM 1429 O O . LEU A 1 176 ? 1.892 -9.563 15.024 1.00 92.88 176 LEU A O 1
ATOM 1433 N N . PRO A 1 177 ? 1.933 -10.986 16.752 1.00 94.56 177 PRO A N 1
ATOM 1434 C CA . PRO A 1 177 ? 3.396 -11.079 16.721 1.00 94.56 177 PRO A CA 1
ATOM 1435 C C . PRO A 1 177 ? 3.943 -11.630 15.394 1.00 94.56 177 PRO A C 1
ATOM 1437 O O . PRO A 1 177 ? 4.985 -11.181 14.913 1.00 94.56 177 PRO A O 1
ATOM 1440 N N . ALA A 1 178 ? 3.241 -12.592 14.784 1.00 93.38 178 ALA A N 1
ATOM 1441 C CA . ALA A 1 178 ? 3.630 -13.166 13.498 1.00 93.38 178 ALA A CA 1
ATOM 1442 C C . ALA A 1 178 ? 3.429 -12.159 12.359 1.00 93.38 178 ALA A C 1
ATOM 1444 O O . ALA A 1 178 ? 4.316 -12.007 11.521 1.00 93.38 178 ALA A O 1
ATOM 1445 N N . LEU A 1 179 ? 2.311 -11.424 12.379 1.00 95.88 179 LEU A N 1
ATOM 1446 C CA . LEU A 1 179 ? 2.017 -10.347 11.436 1.00 95.88 179 LEU A CA 1
ATOM 1447 C C . LEU A 1 179 ? 3.118 -9.271 11.444 1.00 95.88 179 LEU A C 1
ATOM 1449 O O . LEU A 1 179 ? 3.646 -8.926 10.387 1.00 95.88 179 LEU A O 1
ATOM 1453 N N . HIS A 1 180 ? 3.512 -8.790 12.627 1.00 95.38 180 HIS A N 1
ATOM 1454 C CA . HIS A 1 180 ? 4.593 -7.805 12.779 1.00 95.38 180 HIS A CA 1
ATOM 1455 C C . HIS A 1 180 ? 5.955 -8.356 12.340 1.00 95.38 180 HIS A C 1
ATOM 1457 O O . HIS A 1 180 ? 6.697 -7.677 11.632 1.00 95.38 180 HIS A O 1
ATOM 1463 N N . THR A 1 181 ? 6.269 -9.609 12.686 1.00 94.62 181 THR A N 1
ATOM 1464 C CA . THR A 1 181 ? 7.510 -10.272 12.241 1.00 94.62 181 THR A CA 1
ATOM 1465 C C . THR A 1 181 ? 7.574 -10.363 10.717 1.00 94.62 181 THR A C 1
ATOM 1467 O O . THR A 1 181 ? 8.607 -10.078 10.114 1.00 94.62 181 THR A O 1
ATOM 1470 N N . GLN A 1 182 ? 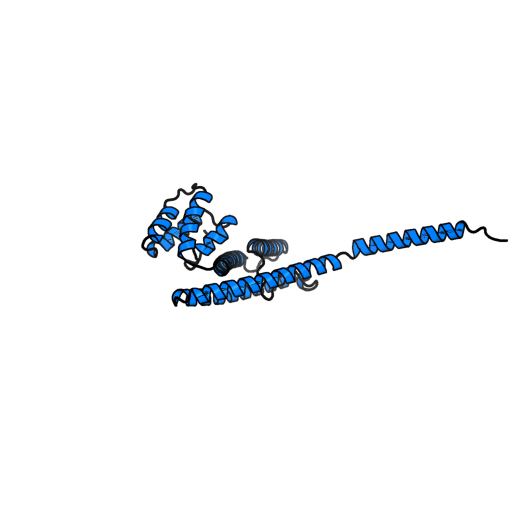6.460 -10.729 10.081 1.00 92.38 182 GLN A N 1
ATOM 1471 C CA . GLN A 1 182 ? 6.370 -10.822 8.630 1.00 92.38 182 GLN A CA 1
ATOM 1472 C C . GLN A 1 182 ? 6.469 -9.445 7.964 1.00 92.38 182 GLN A C 1
ATOM 1474 O O . GLN A 1 182 ? 7.192 -9.306 6.980 1.00 92.38 182 GLN A O 1
ATOM 1479 N N . ALA A 1 183 ? 5.798 -8.426 8.508 1.00 93.00 183 ALA A N 1
ATOM 1480 C CA . ALA A 1 183 ? 5.905 -7.052 8.025 1.00 93.00 183 ALA A CA 1
ATOM 1481 C C . ALA A 1 183 ? 7.354 -6.549 8.065 1.00 93.00 183 ALA A C 1
ATOM 1483 O O . ALA A 1 183 ? 7.833 -5.978 7.087 1.00 93.00 183 ALA A O 1
ATOM 1484 N N . GLN A 1 184 ? 8.066 -6.809 9.165 1.00 92.44 184 GLN A N 1
ATOM 1485 C CA . GLN A 1 184 ? 9.468 -6.427 9.314 1.00 92.44 184 GLN A CA 1
ATOM 1486 C C . GLN A 1 184 ? 10.365 -7.157 8.310 1.00 92.44 184 GLN A C 1
ATOM 1488 O O . GLN A 1 184 ? 11.170 -6.520 7.634 1.00 92.44 184 GLN A O 1
ATOM 1493 N N . ALA A 1 185 ? 10.197 -8.474 8.165 1.00 87.88 185 ALA A N 1
ATOM 1494 C CA . ALA A 1 185 ? 10.972 -9.261 7.210 1.00 87.88 185 ALA A CA 1
ATOM 1495 C C . ALA A 1 185 ? 10.781 -8.757 5.770 1.00 87.88 185 ALA A C 1
ATOM 1497 O O . ALA A 1 185 ? 11.755 -8.606 5.036 1.00 87.88 185 ALA A O 1
ATOM 1498 N N . LEU A 1 186 ? 9.543 -8.443 5.379 1.00 89.06 186 LEU A N 1
ATOM 1499 C CA . LEU A 1 186 ? 9.243 -7.884 4.060 1.00 89.06 186 LEU A CA 1
ATOM 1500 C C . LEU A 1 186 ? 9.819 -6.473 3.887 1.00 89.06 186 LEU A C 1
ATOM 1502 O O . LEU A 1 186 ? 10.390 -6.174 2.843 1.00 89.06 186 LEU A O 1
ATOM 1506 N N . ALA A 1 187 ? 9.743 -5.624 4.914 1.00 87.00 187 ALA A N 1
ATOM 1507 C CA . ALA A 1 187 ? 10.350 -4.296 4.881 1.00 87.00 187 ALA A CA 1
ATOM 1508 C C . ALA A 1 187 ? 11.883 -4.355 4.733 1.00 87.00 187 ALA A C 1
ATOM 1510 O O . ALA A 1 187 ? 12.474 -3.524 4.039 1.00 87.00 187 ALA A O 1
ATOM 1511 N N . ASP A 1 188 ? 12.538 -5.334 5.360 1.00 83.19 188 ASP A N 1
ATOM 1512 C CA . ASP A 1 188 ? 13.985 -5.528 5.249 1.00 83.19 188 ASP A CA 1
ATOM 1513 C C . ASP A 1 188 ? 14.391 -6.051 3.865 1.00 83.19 188 ASP A C 1
ATOM 1515 O O . ASP A 1 188 ? 15.375 -5.567 3.295 1.00 83.19 188 ASP A O 1
ATOM 1519 N N . VAL A 1 189 ? 13.609 -6.972 3.291 1.00 80.50 189 VAL A N 1
ATOM 1520 C CA . VAL A 1 189 ? 13.783 -7.432 1.904 1.00 80.50 189 VAL A CA 1
ATOM 1521 C C . VAL A 1 189 ? 13.646 -6.257 0.931 1.00 80.50 189 VAL A C 1
ATOM 1523 O O . VAL A 1 189 ? 14.575 -6.021 0.155 1.00 80.50 189 VAL A O 1
ATOM 1526 N N . GLN A 1 190 ? 12.590 -5.448 1.068 1.00 77.44 190 GLN A N 1
ATOM 1527 C CA . GLN A 1 190 ? 12.366 -4.259 0.242 1.00 77.44 190 GLN A CA 1
ATOM 1528 C C . GLN A 1 190 ? 13.524 -3.263 0.337 1.00 77.44 190 GLN A C 1
ATOM 1530 O O . GLN A 1 190 ? 13.984 -2.720 -0.669 1.00 77.44 190 GLN A O 1
ATOM 1535 N N . ARG A 1 191 ? 14.033 -3.012 1.549 1.00 78.00 191 ARG A N 1
ATOM 1536 C CA . ARG A 1 191 ? 15.170 -2.103 1.747 1.00 78.00 191 ARG A CA 1
ATOM 1537 C C . ARG A 1 191 ? 16.419 -2.615 1.029 1.00 78.00 191 ARG A C 1
ATOM 1539 O O . ARG A 1 191 ? 17.118 -1.829 0.393 1.00 78.00 191 ARG A O 1
ATOM 1546 N N . GLY A 1 192 ? 16.689 -3.919 1.107 1.00 71.81 192 GLY A N 1
ATOM 1547 C CA . GLY A 1 192 ? 17.797 -4.548 0.387 1.00 71.81 192 GLY A CA 1
ATOM 1548 C C . GLY A 1 192 ? 17.625 -4.487 -1.135 1.00 71.81 192 GLY A C 1
ATOM 1549 O O . GLY A 1 192 ? 18.585 -4.206 -1.856 1.00 71.81 192 GLY A O 1
ATOM 1550 N N . ALA A 1 193 ? 16.403 -4.691 -1.631 1.00 67.31 193 ALA A N 1
ATOM 1551 C CA . ALA A 1 193 ? 16.081 -4.572 -3.049 1.00 67.31 193 ALA A CA 1
ATOM 1552 C C . ALA A 1 193 ? 16.272 -3.137 -3.569 1.00 67.31 193 ALA A C 1
ATOM 1554 O O . ALA A 1 193 ? 16.894 -2.954 -4.617 1.00 67.31 193 ALA A O 1
ATOM 1555 N N . GLN A 1 194 ? 15.825 -2.124 -2.817 1.00 70.31 194 GLN A N 1
ATOM 1556 C CA . GLN A 1 194 ? 16.024 -0.711 -3.160 1.00 70.31 194 GLN A CA 1
ATOM 1557 C C . GLN A 1 194 ? 17.511 -0.360 -3.246 1.00 70.31 194 GLN A C 1
ATOM 1559 O O . GLN A 1 194 ? 17.948 0.184 -4.254 1.00 70.31 194 GLN A O 1
ATOM 1564 N N . GLN A 1 195 ? 18.309 -0.750 -2.248 1.00 71.50 195 GLN A N 1
ATOM 1565 C CA . GLN A 1 195 ? 19.758 -0.514 -2.263 1.00 71.50 195 GLN A CA 1
ATOM 1566 C C . GLN A 1 195 ? 20.420 -1.120 -3.502 1.00 71.50 195 GLN A C 1
ATOM 1568 O O . GLN A 1 195 ? 21.300 -0.514 -4.110 1.00 71.50 195 GLN A O 1
ATOM 1573 N N . ARG A 1 196 ? 19.989 -2.320 -3.904 1.00 67.50 196 ARG A N 1
ATOM 1574 C CA . ARG A 1 196 ? 20.489 -2.955 -5.122 1.00 67.50 196 ARG A CA 1
ATOM 1575 C C . ARG A 1 196 ? 20.084 -2.183 -6.376 1.00 67.50 196 ARG A C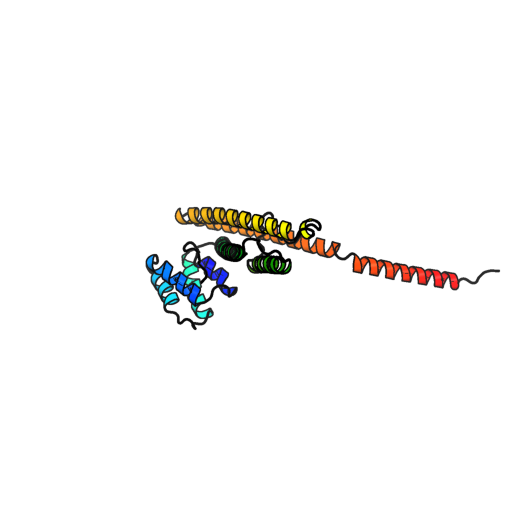 1
ATOM 1577 O O . ARG A 1 196 ? 20.912 -2.060 -7.277 1.00 67.50 196 ARG A O 1
ATOM 1584 N N . LEU A 1 197 ? 18.851 -1.681 -6.459 1.00 64.69 197 LEU A N 1
ATOM 1585 C CA . LEU A 1 197 ? 18.444 -0.858 -7.596 1.00 64.69 197 LEU A CA 1
ATOM 1586 C C . LEU A 1 197 ? 19.249 0.440 -7.653 1.00 64.69 197 LEU A C 1
ATOM 1588 O O . LEU A 1 197 ? 19.734 0.780 -8.728 1.00 64.69 197 LEU A O 1
ATOM 1592 N N . ASP A 1 198 ? 19.433 1.123 -6.524 1.00 66.12 198 ASP A N 1
ATOM 1593 C CA . ASP A 1 198 ? 20.209 2.363 -6.455 1.00 66.12 198 ASP A CA 1
ATOM 1594 C C . ASP A 1 198 ? 21.625 2.136 -7.003 1.00 66.12 198 ASP A C 1
ATOM 1596 O O . ASP A 1 198 ? 22.111 2.903 -7.835 1.00 66.12 198 ASP A O 1
ATOM 1600 N N . LEU A 1 199 ? 22.256 1.017 -6.626 1.00 65.88 199 LEU A N 1
ATOM 1601 C CA . LEU A 1 199 ? 23.555 0.610 -7.165 1.00 65.88 199 LEU A CA 1
ATOM 1602 C C . LEU A 1 199 ? 23.512 0.384 -8.682 1.00 65.88 199 LEU A C 1
ATOM 1604 O O . LEU A 1 199 ? 24.352 0.926 -9.397 1.00 65.88 199 LEU A O 1
ATOM 1608 N N . LEU A 1 200 ? 22.523 -0.353 -9.195 1.00 62.22 200 LEU A N 1
ATOM 1609 C CA . LEU A 1 200 ? 22.371 -0.589 -10.638 1.00 62.22 200 LEU A CA 1
ATOM 1610 C C . LEU A 1 200 ? 22.113 0.710 -11.416 1.00 62.22 200 LEU A C 1
ATOM 1612 O O . LEU A 1 200 ? 22.617 0.883 -12.525 1.00 62.22 200 LEU A O 1
ATOM 1616 N N . GLN A 1 201 ? 21.349 1.646 -10.852 1.00 63.88 201 GLN A N 1
ATOM 1617 C CA . GLN A 1 201 ? 21.107 2.956 -11.450 1.00 63.88 201 GLN A CA 1
ATOM 1618 C C . GLN A 1 201 ? 22.377 3.809 -11.464 1.00 63.88 201 GLN A C 1
ATOM 1620 O O . GLN A 1 201 ? 22.658 4.461 -12.473 1.00 63.88 201 GLN A O 1
ATOM 1625 N N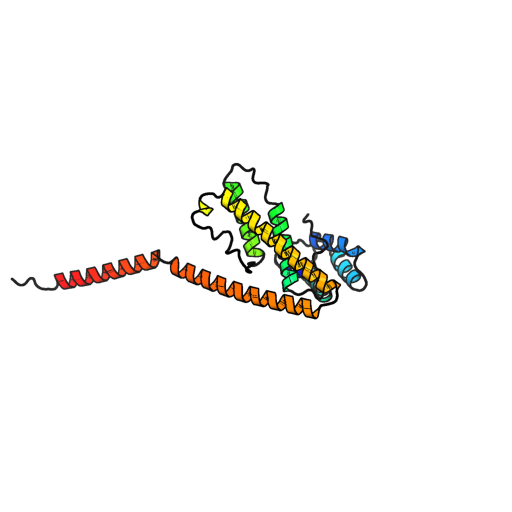 . MET A 1 202 ? 23.174 3.774 -10.392 1.00 63.72 202 MET A N 1
ATOM 1626 C CA . MET A 1 202 ? 24.488 4.417 -10.350 1.00 63.72 202 MET A CA 1
ATOM 1627 C C . MET A 1 202 ? 25.429 3.815 -11.399 1.00 63.72 202 MET A C 1
ATOM 1629 O O . MET A 1 202 ? 26.031 4.563 -12.168 1.00 63.72 202 MET A O 1
ATOM 1633 N N . GLU A 1 203 ? 25.508 2.486 -11.498 1.00 62.91 203 GLU A N 1
ATOM 1634 C CA . GLU A 1 203 ? 26.285 1.782 -12.527 1.00 62.91 203 GLU A CA 1
ATOM 1635 C C . GLU A 1 203 ? 25.822 2.163 -13.937 1.00 62.91 203 GLU A C 1
ATOM 1637 O O . GLU A 1 203 ? 26.641 2.535 -14.781 1.00 62.91 203 GLU A O 1
ATOM 1642 N N . ARG A 1 204 ? 24.508 2.181 -14.191 1.00 58.47 204 ARG A N 1
ATOM 1643 C CA . ARG A 1 204 ? 23.941 2.637 -15.466 1.00 58.47 204 ARG A CA 1
ATOM 1644 C C . ARG A 1 204 ? 24.299 4.090 -15.757 1.00 58.47 204 ARG A C 1
ATOM 1646 O O . ARG A 1 204 ? 24.640 4.410 -16.891 1.00 58.47 204 ARG A O 1
ATOM 1653 N N . GLY A 1 205 ? 24.245 4.972 -14.761 1.00 58.94 205 GLY A N 1
ATOM 1654 C CA . GLY A 1 205 ? 24.640 6.375 -14.886 1.00 58.94 205 GLY A CA 1
ATOM 1655 C C . GLY A 1 205 ? 26.126 6.544 -15.211 1.00 58.94 205 GLY A C 1
ATOM 1656 O O . GLY A 1 205 ? 26.486 7.426 -15.988 1.00 58.94 205 GLY A O 1
ATOM 1657 N N . LEU A 1 206 ? 26.988 5.673 -14.679 1.00 60.06 206 LEU A N 1
ATOM 1658 C CA . LEU A 1 206 ? 28.411 5.626 -15.023 1.00 60.06 206 LEU A CA 1
ATOM 1659 C C . LEU A 1 206 ? 28.628 5.129 -16.459 1.00 60.06 206 LEU A C 1
ATOM 1661 O O . LEU A 1 206 ? 29.418 5.719 -17.195 1.00 60.06 206 LEU A O 1
ATOM 1665 N N . LEU A 1 207 ? 27.892 4.100 -16.883 1.00 55.88 207 LEU A N 1
ATOM 1666 C CA . LEU A 1 207 ? 27.969 3.531 -18.233 1.00 55.88 207 LEU A CA 1
ATOM 1667 C C . LEU A 1 207 ? 27.342 4.441 -19.307 1.00 55.88 207 LEU A C 1
ATOM 1669 O O . LEU A 1 207 ? 27.828 4.466 -20.435 1.00 55.88 207 LEU A O 1
ATOM 1673 N N . ARG A 1 208 ? 26.319 5.241 -18.960 1.00 51.94 208 ARG A N 1
ATOM 1674 C CA . ARG A 1 208 ? 25.674 6.266 -19.812 1.00 51.94 208 ARG A CA 1
ATOM 1675 C C . ARG A 1 208 ? 26.450 7.590 -19.912 1.00 51.94 208 ARG A C 1
ATOM 1677 O O . ARG A 1 208 ? 26.009 8.493 -20.618 1.00 51.94 208 ARG A O 1
ATOM 1684 N N . ARG A 1 209 ? 27.668 7.679 -19.359 1.00 50.66 209 ARG A N 1
ATOM 1685 C CA . ARG A 1 209 ? 28.635 8.762 -19.649 1.00 50.66 209 ARG A CA 1
ATOM 1686 C C . ARG A 1 209 ? 29.633 8.492 -20.814 1.00 50.66 209 ARG A C 1
ATOM 1688 O O . ARG A 1 209 ? 30.788 8.905 -20.682 1.00 50.66 209 ARG A O 1
ATOM 1695 N N . PRO A 1 210 ? 29.297 7.878 -21.977 1.00 51.19 210 PRO A N 1
ATOM 1696 C CA . PRO A 1 210 ? 30.264 7.770 -23.069 1.00 51.19 210 PRO A CA 1
ATOM 1697 C C . PRO A 1 210 ? 30.561 9.112 -23.751 1.00 51.19 210 PRO A C 1
ATOM 1699 O O . PRO A 1 210 ? 31.681 9.293 -24.218 1.00 51.19 210 PRO A O 1
ATOM 1702 N N . GLN A 1 211 ? 29.615 10.060 -23.803 1.00 52.94 211 GLN A N 1
ATOM 1703 C CA . GLN A 1 211 ? 29.800 11.295 -24.584 1.00 52.94 211 GLN A CA 1
ATOM 1704 C C . GLN A 1 211 ? 30.848 12.236 -23.968 1.00 52.94 211 GLN A C 1
ATOM 1706 O O . GLN A 1 211 ? 31.754 12.682 -24.671 1.00 52.94 211 GLN A O 1
ATOM 1711 N N . ASP A 1 212 ? 30.821 12.446 -22.649 1.00 54.78 212 ASP A N 1
ATOM 1712 C CA . ASP A 1 212 ? 31.829 13.269 -21.966 1.00 54.78 212 ASP A CA 1
ATOM 1713 C C . ASP A 1 212 ? 33.201 12.589 -21.908 1.00 54.78 212 ASP A C 1
ATOM 1715 O O . ASP A 1 212 ? 34.233 13.257 -21.985 1.00 54.78 212 ASP A O 1
ATOM 1719 N N . TRP A 1 213 ? 33.244 11.259 -21.789 1.00 50.62 213 TRP A N 1
ATOM 1720 C CA . TRP A 1 213 ? 34.501 10.513 -21.776 1.00 50.62 213 TRP A CA 1
ATOM 1721 C C . TRP A 1 213 ? 35.166 10.494 -23.154 1.00 50.62 213 TRP A C 1
ATOM 1723 O O . TRP A 1 213 ? 36.352 10.794 -23.256 1.00 50.62 213 TRP A O 1
ATOM 1733 N N . GLN A 1 214 ? 34.418 10.216 -24.225 1.00 53.81 214 GLN A N 1
ATOM 1734 C CA . GLN A 1 214 ? 34.950 10.253 -25.589 1.00 53.81 214 GLN A CA 1
ATOM 1735 C C . GLN A 1 214 ? 35.376 11.668 -25.989 1.00 53.81 214 GLN A C 1
ATOM 1737 O O . GLN A 1 214 ? 36.447 11.822 -26.574 1.00 53.81 214 GLN A O 1
ATOM 1742 N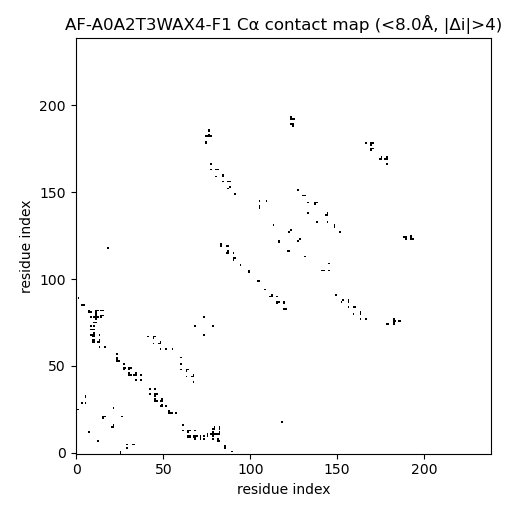 N . ALA A 1 215 ? 34.613 12.701 -25.612 1.00 56.66 215 ALA A N 1
ATOM 1743 C CA . ALA A 1 215 ? 35.008 14.092 -25.822 1.00 56.66 215 ALA A CA 1
ATOM 1744 C C . ALA A 1 215 ? 36.300 14.436 -25.060 1.00 56.66 215 ALA A C 1
ATOM 1746 O O . ALA A 1 215 ? 37.224 14.993 -25.649 1.00 56.66 215 ALA A O 1
ATOM 1747 N N . ARG A 1 216 ? 36.426 14.033 -23.788 1.00 51.84 216 ARG A N 1
ATOM 1748 C CA . ARG A 1 216 ? 37.644 14.243 -22.982 1.00 51.84 216 ARG A CA 1
ATOM 1749 C C . ARG A 1 216 ? 38.852 13.464 -23.505 1.00 51.84 216 ARG A C 1
ATOM 1751 O O . ARG A 1 216 ? 39.950 14.012 -23.538 1.00 51.84 216 ARG A O 1
ATOM 1758 N N . VAL A 1 217 ? 38.668 12.223 -23.954 1.00 52.19 217 VAL A N 1
ATOM 1759 C CA . VAL A 1 217 ? 39.728 11.400 -24.563 1.00 52.19 217 VAL A CA 1
ATOM 1760 C C . VAL A 1 217 ? 40.153 11.972 -25.916 1.00 52.19 217 VAL A C 1
ATOM 1762 O O . VAL A 1 217 ? 41.348 12.063 -26.187 1.00 52.19 217 VAL A O 1
ATOM 1765 N N . ALA A 1 218 ? 39.212 12.418 -26.750 1.00 56.72 218 ALA A N 1
ATOM 1766 C CA . ALA A 1 218 ? 39.517 13.084 -28.014 1.00 56.72 218 ALA A CA 1
ATOM 1767 C C . ALA A 1 218 ? 40.265 14.407 -27.789 1.00 56.72 218 ALA A C 1
ATOM 1769 O O . ALA A 1 218 ? 41.248 14.682 -28.477 1.00 56.72 218 ALA A O 1
ATOM 1770 N N . GLN A 1 219 ? 39.853 15.195 -26.793 1.00 56.97 219 GLN A N 1
ATOM 1771 C CA . GLN A 1 219 ? 40.485 16.463 -26.434 1.00 56.97 219 GLN A CA 1
ATOM 1772 C C . GLN A 1 219 ? 41.903 16.252 -25.879 1.00 56.97 219 GLN A C 1
ATOM 1774 O O . GLN A 1 219 ? 42.839 16.919 -26.321 1.00 56.97 219 GLN A O 1
ATOM 1779 N N . PHE A 1 220 ? 42.089 15.255 -25.009 1.00 59.19 220 PHE A N 1
ATOM 1780 C CA . PHE A 1 220 ? 43.404 14.846 -24.514 1.00 59.19 220 PHE A CA 1
ATOM 1781 C C . PHE A 1 220 ? 44.313 14.353 -25.649 1.00 59.19 220 PHE A C 1
ATOM 1783 O O . PHE A 1 220 ? 45.456 14.794 -25.766 1.00 59.19 220 PHE A O 1
ATOM 1790 N N . ASN A 1 221 ? 43.809 13.494 -26.539 1.00 53.22 221 ASN A N 1
ATOM 1791 C CA . ASN A 1 221 ? 44.576 12.994 -27.682 1.00 53.22 221 ASN A CA 1
ATOM 1792 C C . ASN A 1 221 ? 44.954 14.119 -28.657 1.00 53.22 221 ASN A C 1
ATOM 1794 O O . ASN A 1 221 ? 46.084 14.145 -29.143 1.00 53.22 221 ASN A O 1
ATOM 1798 N N . ALA A 1 222 ? 44.060 15.082 -28.901 1.00 59.41 222 ALA A N 1
ATOM 1799 C CA . ALA A 1 222 ? 44.340 16.250 -29.732 1.00 59.41 222 ALA A CA 1
ATOM 1800 C C . ALA A 1 222 ? 45.427 17.156 -29.123 1.00 59.41 222 ALA A C 1
ATOM 1802 O O . ALA A 1 222 ? 46.285 17.664 -29.849 1.00 59.41 222 ALA A O 1
ATOM 1803 N N . GLU A 1 223 ? 45.443 17.335 -27.799 1.00 60.28 223 GLU A N 1
ATOM 1804 C CA . GLU A 1 223 ? 46.503 18.073 -27.103 1.00 60.28 223 GLU A CA 1
ATOM 1805 C C . GLU A 1 223 ? 47.851 17.348 -27.130 1.00 60.28 223 GLU A C 1
ATOM 1807 O O . GLU A 1 223 ? 48.874 17.976 -27.412 1.00 60.28 223 GLU A O 1
ATOM 1812 N N . GLN A 1 224 ? 47.869 16.034 -26.895 1.00 57.88 224 GLN A N 1
ATOM 1813 C CA . GLN A 1 224 ? 49.095 15.235 -26.989 1.00 57.88 224 GLN A CA 1
ATOM 1814 C C . GLN A 1 224 ? 49.664 15.247 -28.412 1.00 57.88 224 GLN A C 1
ATOM 1816 O O . GLN A 1 224 ? 50.876 15.379 -28.597 1.00 57.88 224 GLN A O 1
ATOM 1821 N N . LEU A 1 225 ? 48.799 15.184 -29.429 1.00 55.59 225 LEU A N 1
ATOM 1822 C CA . LEU A 1 225 ? 49.204 15.288 -30.828 1.00 55.59 225 LEU A CA 1
ATOM 1823 C C . LEU A 1 225 ? 49.780 16.678 -31.144 1.00 55.59 225 LEU A C 1
ATOM 1825 O O . LEU A 1 225 ? 50.843 16.770 -31.753 1.00 55.59 225 LEU A O 1
ATOM 1829 N N . ARG A 1 226 ? 49.143 17.763 -30.677 1.00 65.12 226 ARG A N 1
ATOM 1830 C CA . ARG A 1 226 ? 49.662 19.135 -30.838 1.00 65.12 226 ARG A CA 1
ATOM 1831 C C . ARG A 1 226 ? 51.029 19.321 -30.187 1.00 65.12 226 ARG A C 1
ATOM 1833 O O . ARG A 1 226 ? 51.897 19.928 -30.808 1.00 65.12 226 ARG A O 1
ATOM 1840 N N . ARG A 1 227 ? 51.241 18.789 -28.978 1.00 63.09 227 ARG A N 1
ATOM 1841 C CA . ARG A 1 227 ? 52.548 18.845 -28.299 1.00 63.09 227 ARG A CA 1
ATOM 1842 C C . ARG A 1 227 ? 53.624 18.110 -29.093 1.00 63.09 227 ARG A C 1
ATOM 1844 O O . ARG A 1 227 ? 54.662 18.700 -29.366 1.00 63.09 227 ARG A O 1
ATOM 1851 N N . ARG A 1 228 ? 53.342 16.890 -29.561 1.00 62.56 228 ARG A N 1
ATOM 1852 C CA . ARG A 1 228 ? 54.276 16.110 -30.394 1.00 62.56 228 ARG A CA 1
ATOM 1853 C C . ARG A 1 228 ? 54.597 16.791 -31.724 1.00 62.56 228 ARG A C 1
ATOM 1855 O O . ARG A 1 228 ? 55.742 16.765 -32.158 1.00 62.56 228 ARG A O 1
ATOM 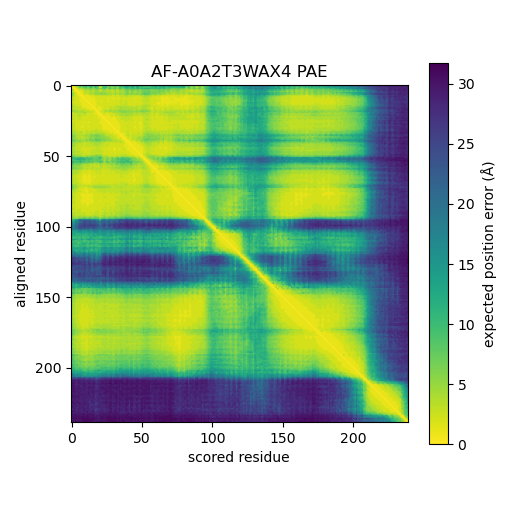1862 N N . VAL A 1 229 ? 53.617 17.437 -32.358 1.00 64.06 229 VAL A N 1
ATOM 1863 C CA . VAL A 1 229 ? 53.832 18.224 -33.585 1.00 64.06 229 VAL A CA 1
ATOM 1864 C C . VAL A 1 229 ? 54.684 19.463 -33.302 1.00 64.06 229 VAL A C 1
ATOM 1866 O O . VAL A 1 229 ? 55.605 19.751 -34.056 1.00 64.06 229 VAL A O 1
ATOM 1869 N N . GLN A 1 230 ? 54.441 20.177 -32.202 1.00 70.44 230 GLN A N 1
ATOM 1870 C CA . GLN A 1 230 ? 55.270 21.320 -31.805 1.00 70.44 230 GLN A CA 1
ATOM 1871 C C . GLN A 1 230 ? 56.702 20.912 -31.437 1.00 70.44 230 GLN A C 1
ATOM 1873 O O . GLN A 1 230 ? 57.637 21.643 -31.746 1.00 70.44 230 GLN A O 1
ATOM 1878 N N . GLU A 1 231 ? 56.893 19.753 -30.809 1.00 68.50 231 GLU A N 1
ATOM 1879 C CA . GLU A 1 231 ? 58.215 19.178 -30.540 1.00 68.50 231 GLU A CA 1
ATOM 1880 C C . GLU A 1 231 ? 58.924 18.763 -31.836 1.00 68.50 231 GLU A C 1
ATOM 1882 O O . GLU A 1 231 ? 60.096 19.087 -32.017 1.00 68.50 231 GLU A O 1
ATOM 1887 N N . ALA A 1 232 ? 58.206 18.146 -32.780 1.00 59.25 232 ALA A N 1
ATOM 1888 C CA . ALA A 1 232 ? 58.733 17.793 -34.097 1.00 59.25 232 ALA A CA 1
ATOM 1889 C C . ALA A 1 232 ? 59.118 19.024 -34.937 1.00 59.25 232 ALA A C 1
ATOM 1891 O O . ALA A 1 232 ? 60.116 18.990 -35.648 1.00 59.25 232 ALA A O 1
ATOM 1892 N N . LEU A 1 233 ? 58.369 20.125 -34.821 1.00 60.88 233 LEU A N 1
ATOM 1893 C CA . LEU A 1 233 ? 58.655 21.402 -35.491 1.00 60.88 233 LEU A CA 1
ATOM 1894 C C . LEU A 1 233 ? 59.753 22.226 -34.798 1.00 60.88 233 LEU A C 1
ATOM 1896 O O . LEU A 1 233 ? 60.313 23.135 -35.407 1.00 60.88 233 LEU A O 1
ATOM 1900 N N . ARG A 1 234 ? 60.056 21.939 -33.526 1.00 61.66 234 ARG A N 1
ATOM 1901 C CA . ARG A 1 234 ? 61.172 22.545 -32.776 1.00 61.66 234 ARG A CA 1
ATOM 1902 C C . ARG A 1 234 ? 62.497 21.821 -32.990 1.00 61.66 234 ARG A C 1
ATOM 1904 O O . ARG A 1 234 ? 63.539 22.383 -32.655 1.00 61.66 234 ARG A O 1
ATOM 1911 N N . LEU A 1 235 ? 62.480 20.600 -33.524 1.00 54.72 235 LEU A N 1
ATOM 1912 C CA . LEU A 1 235 ? 63.699 19.921 -33.943 1.00 54.72 235 LEU A CA 1
ATOM 1913 C C . LEU A 1 235 ? 64.235 20.631 -35.196 1.00 54.72 235 LEU A C 1
ATOM 1915 O O . LEU A 1 235 ? 63.528 20.685 -36.202 1.00 54.72 235 LEU A O 1
ATOM 1919 N N . PRO A 1 236 ? 65.457 21.196 -35.168 1.00 49.19 236 PRO A N 1
ATOM 1920 C CA . PRO A 1 236 ? 66.039 21.784 -36.360 1.00 49.19 236 PRO A CA 1
ATOM 1921 C C . PRO A 1 236 ? 66.172 20.676 -37.400 1.00 49.19 236 PRO A C 1
ATOM 1923 O O . PRO A 1 236 ? 66.784 19.640 -37.128 1.00 49.19 236 PRO A O 1
ATOM 1926 N N . SER A 1 237 ? 65.590 20.890 -38.579 1.00 53.41 237 SER A N 1
ATOM 1927 C CA . SER A 1 237 ? 65.876 20.101 -39.771 1.00 53.41 237 SER A CA 1
ATOM 1928 C C . SER A 1 237 ? 67.388 20.112 -39.966 1.00 53.41 237 SER A C 1
ATOM 1930 O O . SER A 1 237 ? 67.961 21.122 -40.379 1.00 53.41 237 SER A O 1
ATOM 1932 N N . ARG A 1 238 ? 68.043 19.022 -39.553 1.00 51.47 238 ARG A N 1
ATOM 1933 C CA . ARG A 1 238 ? 69.465 18.831 -39.810 1.00 51.47 238 ARG A CA 1
ATOM 1934 C C . ARG A 1 238 ? 69.631 18.729 -41.332 1.00 51.47 238 ARG A C 1
ATOM 1936 O O . ARG A 1 238 ? 68.883 17.953 -41.930 1.00 51.47 238 ARG A O 1
ATOM 1943 N N . PRO A 1 239 ? 70.530 19.525 -41.934 1.00 50.59 239 PRO A N 1
ATOM 1944 C CA . PRO A 1 239 ? 70.934 19.331 -43.321 1.00 50.59 239 PRO A CA 1
ATOM 1945 C C . PRO A 1 239 ? 71.598 17.963 -43.518 1.00 50.59 239 PRO A C 1
ATOM 1947 O O . PRO A 1 239 ? 72.144 17.417 -42.527 1.00 50.59 239 PRO A O 1
#

Radius of gyration: 26.98 Å; Cα contacts (8 Å, |Δi|>4): 157; chains: 1; bounding box: 93×38×65 Å

Secondary structure (DSSP, 8-state):
-----TT--HHHHHHHGGGS-S-HHHHHHHHHHHHTT--HHHHHHHHHHHHS-TT--HHHHHHHHHHHHHHHT--HHHHHHHHHHHHHHHHHHHSPPS----HHHHHHHHHHHHHHHHHT----SSS-S-TTS--TTGGG-HHHHHHHHHHHHHHHHHHHHHHHHHHHHHHHTT-HHHHHHHHHHHHHHHHHHHHHHHHHHHHHHHHT-HHHHHHHHHHHHHHHHHHHHHHHHHS----

Organism: NCBI:txid2136176

Sequence (239 aa):
MKLLPHTLSWSALLRGWPDHWLSTPELQAFAQERLLLATGEELMLVSELISGHPQTPRADLQATLQRLADREDWPEFFALREWQVVRLKWTLAQLDSITGEEDLEVYNQLRALHDVWEHTGTPLDLPLLEPFLASDDEMADEHGGLNLTRRQLDEWAAAQEKLLETARQLRDAGHLPALHTQAQALADVQRGAQQRLDLLQMERGLLRRPQDWQARVAQFNAEQLRRRVQEALRLPSRP

Foldseek 3Di:
DQDQPLPQALLLCLVCLVVCPDALVNQLVSLVVCLVVDDDVRNVLSVVSNPDDSPHDSVVNSVSSVVRRVVLLQDNLLSLLSNLLSLLVVLLVPLPPPPDPDPVSLVVSVVSNVVSCVSSPPPDDDDDPPLVVDDPVLVVPSPSSSVVVSVVSVVVSVVSVVVSVVLVVCVVVVVSVVSNVVSVVVVVSRVVRVVVVVVVVVVVVVVVPPVVVVVVVVVVVVVVVVVVVVVVVPPPPDD

InterPro domains:
  IPR016630 Uncharacterised conserved protein UCP015278 [PF10004] (7-145)

Solvent-accessible surface area (backbone atoms only — not comparable to full-atom values): 13656 Å² total; per-residue (Å²): 131,87,87,73,63,89,85,62,49,51,37,11,51,52,66,43,55,84,71,64,76,71,49,65,62,56,54,27,53,53,31,56,69,46,48,86,76,42,56,78,69,53,33,54,49,37,47,53,55,49,70,48,56,82,80,54,58,70,71,66,52,45,57,51,38,46,60,52,18,70,70,66,74,58,47,67,57,56,20,46,49,54,35,36,43,53,55,48,52,53,50,60,70,69,50,70,79,94,73,74,95,44,72,70,59,55,52,53,52,52,46,53,51,47,52,50,48,63,73,55,50,77,74,42,72,87,82,57,71,60,76,83,69,52,54,82,70,43,66,76,37,63,68,60,38,50,52,52,42,50,52,52,52,51,54,48,44,54,52,51,48,54,52,50,49,52,49,47,53,33,49,77,72,66,38,52,73,58,46,50,53,50,36,50,53,52,49,52,50,31,51,54,42,44,56,51,47,54,52,51,51,50,52,48,56,61,68,70,44,54,67,66,49,52,51,50,50,51,51,51,51,52,50,55,50,51,49,53,50,52,52,60,70,66,48,75,82,76,130

Mean predicted aligned error: 12.39 Å

Nearest PDB structures (foldseek):
  8p13-assembly1_R  TM=1.614E-01  e=8.252E+00  Bos taurus